Protein AF-A0AAD8N172-F1 (afdb_monomer_lite)

Structure (mmCIF, N/CA/C/O backbone):
data_AF-A0AAD8N172-F1
#
_entry.id   AF-A0AAD8N172-F1
#
loop_
_atom_site.group_PDB
_atom_site.id
_atom_site.type_symbol
_atom_site.label_atom_id
_atom_site.label_alt_id
_atom_site.label_comp_id
_atom_site.label_asym_id
_atom_site.label_entity_id
_atom_site.label_seq_id
_atom_site.pdbx_PDB_ins_code
_atom_site.Cartn_x
_atom_site.Cartn_y
_atom_site.Cartn_z
_atom_site.occupancy
_atom_site.B_iso_or_equiv
_atom_site.auth_seq_id
_atom_site.auth_comp_id
_atom_site.auth_asym_id
_atom_site.auth_atom_id
_atom_site.pdbx_PDB_model_num
ATOM 1 N N . MET A 1 1 ? -64.713 -15.664 -9.170 1.00 41.62 1 MET A N 1
ATOM 2 C CA . MET A 1 1 ? -63.830 -15.700 -10.357 1.00 41.62 1 MET A CA 1
ATOM 3 C C . MET A 1 1 ? -62.942 -14.476 -10.269 1.00 41.62 1 MET A C 1
ATOM 5 O O . MET A 1 1 ? -63.492 -13.396 -10.193 1.00 41.62 1 MET A O 1
ATOM 9 N N . GLY A 1 2 ? -61.626 -14.496 -10.175 1.00 45.22 2 GLY A N 1
ATOM 10 C CA . GLY A 1 2 ? -60.567 -15.497 -10.132 1.00 45.22 2 GLY A CA 1
ATOM 11 C C . GLY A 1 2 ? -59.279 -14.650 -10.030 1.00 45.22 2 GLY A C 1
ATOM 12 O O . GLY A 1 2 ? -59.243 -13.586 -10.646 1.00 45.22 2 GLY A O 1
ATOM 13 N N . PRO A 1 3 ? -58.290 -15.005 -9.196 1.00 61.78 3 PRO A N 1
ATOM 14 C CA . PRO A 1 3 ? -57.155 -14.134 -8.911 1.00 61.78 3 PRO A CA 1
ATOM 15 C C . PRO A 1 3 ? -55.968 -14.432 -9.831 1.00 61.78 3 PRO A C 1
ATOM 17 O O . PRO A 1 3 ? -55.910 -15.519 -10.410 1.00 61.78 3 PRO A O 1
ATOM 20 N N . LYS A 1 4 ? -54.979 -13.528 -9.758 1.00 48.47 4 LYS A N 1
ATOM 21 C CA . LYS A 1 4 ? -53.545 -13.653 -10.092 1.00 48.47 4 LYS A CA 1
ATOM 22 C C . LYS A 1 4 ? -53.161 -12.808 -11.299 1.00 48.47 4 LYS A C 1
ATOM 24 O O . LYS A 1 4 ? -53.626 -13.071 -12.390 1.00 48.47 4 LYS A O 1
ATOM 29 N N . ASP A 1 5 ? -52.291 -11.836 -11.041 1.00 51.88 5 ASP A N 1
ATOM 30 C CA . ASP A 1 5 ? -51.023 -11.700 -11.757 1.00 51.88 5 ASP A CA 1
ATOM 31 C C . ASP A 1 5 ? -50.034 -10.985 -10.828 1.00 51.88 5 ASP A C 1
ATOM 33 O O . ASP A 1 5 ? -49.878 -9.766 -10.808 1.00 51.88 5 ASP A O 1
ATOM 37 N N . LEU A 1 6 ? -49.407 -11.798 -9.972 1.00 49.28 6 LEU A N 1
ATOM 38 C CA . LEU A 1 6 ? -48.130 -11.471 -9.355 1.00 49.28 6 LEU A CA 1
ATOM 39 C C . LEU A 1 6 ? -47.066 -11.606 -10.446 1.00 49.28 6 LEU A C 1
ATOM 41 O O . LEU A 1 6 ? -46.661 -12.721 -10.776 1.00 49.28 6 LEU A O 1
ATOM 45 N N . CYS A 1 7 ? -46.589 -10.486 -10.982 1.00 48.94 7 CYS A N 1
ATOM 46 C CA . CYS A 1 7 ? -45.334 -10.474 -11.724 1.00 48.94 7 CYS A CA 1
ATOM 47 C C . CYS A 1 7 ? -44.185 -10.691 -10.735 1.00 48.94 7 CYS A C 1
ATOM 49 O O . CYS A 1 7 ? -43.711 -9.770 -10.071 1.00 48.94 7 CYS A O 1
ATOM 51 N N . LEU A 1 8 ? -43.795 -11.958 -10.624 1.00 53.16 8 LEU A N 1
ATOM 52 C CA . LEU A 1 8 ? -42.574 -12.414 -9.989 1.00 53.16 8 LEU A CA 1
ATOM 53 C C . LEU A 1 8 ? -41.361 -11.788 -10.685 1.00 53.16 8 LEU A C 1
ATOM 55 O O . LEU A 1 8 ? -41.228 -11.813 -11.909 1.00 53.16 8 LEU A O 1
ATOM 59 N N . MET A 1 9 ? -40.485 -11.242 -9.849 1.00 45.44 9 MET A N 1
ATOM 60 C CA . MET A 1 9 ? -39.095 -10.928 -10.147 1.00 45.44 9 MET A CA 1
ATOM 61 C C . MET A 1 9 ? -38.424 -12.142 -10.796 1.00 45.44 9 MET A C 1
ATOM 63 O O . MET A 1 9 ? -38.331 -13.207 -10.188 1.00 45.44 9 MET A O 1
ATOM 67 N N . ASN A 1 10 ? -37.958 -11.977 -12.031 1.00 49.41 10 ASN A N 1
ATOM 68 C CA . ASN A 1 10 ? -37.050 -12.926 -12.657 1.00 49.41 10 ASN A CA 1
ATOM 69 C C . ASN A 1 10 ? -35.621 -12.554 -12.250 1.00 49.41 10 ASN A C 1
ATOM 71 O O . ASN A 1 10 ? -35.013 -11.658 -12.835 1.00 49.41 10 ASN A O 1
ATOM 75 N N . ASP A 1 11 ? -35.105 -13.250 -11.238 1.00 49.84 11 ASP A N 1
ATOM 76 C CA . ASP A 1 11 ? -33.688 -13.260 -10.878 1.00 49.84 11 ASP A CA 1
ATOM 77 C C . ASP A 1 11 ? -32.864 -13.969 -11.975 1.00 49.84 11 ASP A C 1
ATOM 79 O O . ASP A 1 11 ? -33.139 -15.129 -12.298 1.00 49.8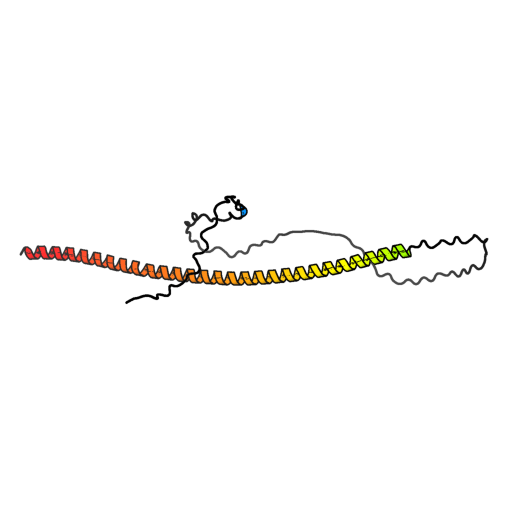4 11 ASP A O 1
ATOM 83 N N . PRO A 1 12 ? -31.807 -13.352 -12.534 1.00 50.12 12 PRO A N 1
ATOM 84 C CA . PRO A 1 12 ? -30.990 -13.952 -13.591 1.00 50.12 12 PRO A CA 1
ATOM 85 C C . PRO A 1 12 ? -29.849 -14.833 -13.042 1.00 50.12 12 PRO A C 1
ATOM 87 O O . PRO A 1 12 ? -28.738 -14.810 -13.568 1.00 50.12 12 PRO A O 1
ATOM 90 N N . LEU A 1 13 ? -30.087 -15.607 -11.976 1.00 45.66 13 LEU A N 1
ATOM 91 C CA . LEU A 1 13 ? -29.036 -16.388 -11.297 1.00 45.66 13 LEU A CA 1
ATOM 92 C C . LEU A 1 13 ? -29.277 -17.907 -11.217 1.00 45.66 13 LEU A C 1
ATOM 94 O O . LEU A 1 13 ? -28.560 -18.593 -10.493 1.00 45.66 13 LEU A O 1
ATOM 98 N N . SER A 1 14 ? -30.214 -18.478 -11.982 1.00 51.06 14 SER A N 1
ATOM 99 C CA . SER A 1 14 ? -30.506 -19.926 -11.923 1.00 51.06 14 SER A CA 1
ATOM 100 C C . SER A 1 14 ? -29.917 -20.784 -13.057 1.00 51.06 14 SER A C 1
ATOM 102 O O . SER A 1 14 ? -30.098 -21.999 -13.048 1.00 51.06 14 SER A O 1
ATOM 104 N N . SER A 1 15 ? -29.155 -20.223 -14.004 1.00 48.53 15 SER A N 1
ATOM 105 C CA . SER A 1 15 ? -28.694 -20.960 -15.198 1.00 48.53 15 SER A CA 1
ATOM 106 C C . SER A 1 15 ? -27.226 -21.417 -15.203 1.00 48.53 15 SER A C 1
ATOM 108 O O . SER A 1 15 ? -26.712 -21.781 -16.258 1.00 48.53 15 SER A O 1
ATOM 110 N N . ILE A 1 16 ? -26.526 -21.460 -14.062 1.00 46.88 16 ILE A N 1
ATOM 111 C CA . ILE A 1 16 ? -25.143 -21.991 -13.999 1.00 46.88 16 ILE A CA 1
ATOM 112 C C . ILE A 1 16 ? -25.034 -23.108 -12.956 1.00 46.88 16 ILE A C 1
ATOM 114 O O . ILE A 1 16 ? -24.169 -23.090 -12.086 1.00 46.88 16 ILE A O 1
ATOM 118 N N . LEU A 1 17 ? -25.924 -24.102 -13.012 1.00 49.88 17 LEU A N 1
ATOM 119 C CA . LEU A 1 17 ? -25.780 -25.274 -12.146 1.00 49.88 17 LEU A CA 1
ATOM 120 C C . LEU A 1 17 ? -26.200 -26.601 -12.779 1.00 49.88 17 LEU A C 1
ATOM 122 O O . LEU A 1 17 ? -26.738 -27.467 -12.107 1.00 49.88 17 LEU A O 1
ATOM 126 N N . THR A 1 18 ? -25.876 -26.816 -14.053 1.00 52.53 18 THR A N 1
ATOM 127 C CA . THR A 1 18 ? -25.847 -28.169 -14.631 1.00 52.53 18 THR A CA 1
ATOM 128 C C . THR A 1 18 ? -24.785 -28.245 -15.720 1.00 52.53 18 THR A C 1
ATOM 130 O O . THR A 1 18 ? -25.049 -27.903 -16.869 1.00 52.53 18 THR A O 1
ATOM 133 N N . GLY A 1 19 ? -23.572 -28.694 -15.380 1.00 49.03 19 GLY A N 1
ATOM 134 C CA . GLY A 1 19 ? -22.594 -28.990 -16.429 1.00 49.03 19 GLY A CA 1
ATOM 135 C C . GLY A 1 19 ? -21.127 -29.089 -16.040 1.00 49.03 19 GLY A C 1
ATOM 136 O O . GLY A 1 19 ? -20.312 -28.551 -16.767 1.00 49.03 19 GLY A O 1
ATOM 137 N N . PHE A 1 20 ? -20.751 -29.790 -14.966 1.00 42.88 20 PHE A N 1
ATOM 138 C CA . PHE A 1 20 ? -19.361 -30.261 -14.824 1.00 42.88 20 PHE A CA 1
ATOM 139 C C . PHE A 1 20 ? -19.310 -31.655 -14.199 1.00 42.88 20 PHE A C 1
ATOM 141 O O . PHE A 1 20 ? -18.883 -31.865 -13.065 1.00 42.88 20 PHE A O 1
ATOM 148 N N . LYS A 1 21 ? -19.749 -32.644 -14.982 1.00 49.84 21 LYS A N 1
ATOM 149 C CA . LYS A 1 21 ? -19.452 -34.053 -14.733 1.00 49.84 21 LYS A CA 1
ATOM 150 C C . LYS A 1 21 ? -18.181 -34.410 -15.503 1.00 49.84 21 LYS A C 1
ATOM 152 O O . LYS A 1 21 ? -18.220 -34.597 -16.710 1.00 49.84 21 LYS A O 1
ATOM 157 N N . GLY A 1 22 ? -17.072 -34.518 -14.771 1.00 56.44 22 GLY A N 1
ATOM 158 C CA . GLY A 1 22 ? -15.856 -35.197 -15.223 1.00 56.44 22 GLY A CA 1
ATOM 159 C C . GLY A 1 22 ? -14.732 -34.280 -15.698 1.00 56.44 22 GLY A C 1
ATOM 160 O O . GLY A 1 22 ? -14.753 -33.825 -16.827 1.00 56.44 22 GLY A O 1
ATOM 161 N N . MET A 1 23 ? -13.737 -34.062 -14.828 1.00 47.56 23 MET A N 1
ATOM 162 C CA . MET A 1 23 ? -12.287 -34.044 -15.105 1.00 47.56 23 MET A CA 1
ATOM 163 C C . MET A 1 23 ? -11.565 -33.614 -13.814 1.00 47.56 23 MET A C 1
ATOM 165 O O . MET A 1 23 ? -11.147 -32.469 -13.658 1.00 47.56 23 MET A O 1
ATOM 169 N N . ARG A 1 24 ? -11.409 -34.536 -12.854 1.00 57.41 24 ARG A N 1
ATOM 170 C CA . ARG A 1 24 ? -10.476 -34.338 -11.734 1.00 57.41 24 ARG A CA 1
ATOM 171 C C . ARG A 1 24 ? -9.048 -34.543 -12.246 1.00 57.41 24 ARG A C 1
ATOM 173 O O . ARG A 1 24 ? -8.484 -35.620 -12.117 1.00 57.41 24 ARG A O 1
ATOM 180 N N . LYS A 1 25 ? -8.481 -33.507 -12.867 1.00 62.72 25 LYS A N 1
ATOM 181 C CA . LYS A 1 25 ? -7.029 -33.301 -12.890 1.00 62.72 25 LYS A CA 1
ATOM 182 C C . LYS A 1 25 ? -6.723 -32.326 -11.766 1.00 62.72 25 LYS A C 1
ATOM 184 O O . LYS A 1 25 ? -7.039 -31.143 -11.872 1.00 62.72 25 LYS A O 1
ATOM 189 N N . GLU A 1 26 ? -6.157 -32.843 -10.684 1.00 58.81 26 GLU A N 1
ATOM 190 C CA . GLU A 1 26 ? -5.582 -32.043 -9.608 1.00 58.81 26 GLU A CA 1
ATOM 19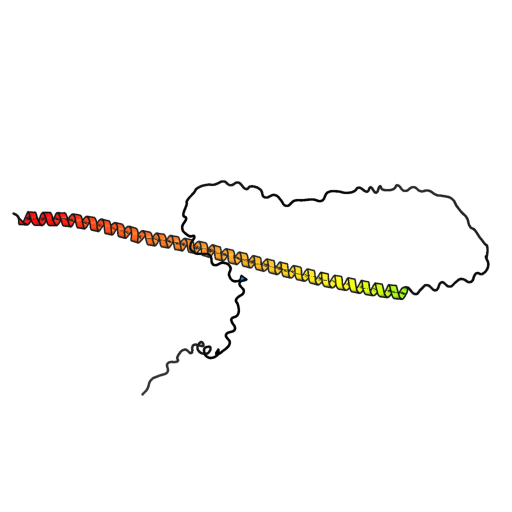1 C C . GLU A 1 26 ? -4.537 -31.100 -10.210 1.00 58.81 26 GLU A C 1
ATOM 193 O O . GLU A 1 26 ? -3.421 -31.492 -10.559 1.00 58.81 26 GLU A O 1
ATOM 198 N N . LYS A 1 27 ? -4.920 -29.837 -10.395 1.00 70.75 27 LYS A N 1
ATOM 199 C CA . LYS A 1 27 ? -3.973 -28.774 -10.707 1.00 70.75 27 LYS A CA 1
ATOM 200 C C . LYS A 1 27 ? -3.169 -28.554 -9.435 1.00 70.75 27 LYS A C 1
ATOM 202 O O . LYS A 1 27 ? -3.667 -27.957 -8.484 1.00 70.75 27 LYS A O 1
ATOM 207 N N . LYS A 1 28 ? -1.946 -29.087 -9.409 1.00 72.88 28 LYS A N 1
ATOM 208 C CA . LYS A 1 28 ? -0.965 -28.809 -8.359 1.00 72.88 28 LYS A CA 1
ATOM 209 C C . LYS A 1 28 ? -0.795 -27.294 -8.277 1.00 72.88 28 LYS A C 1
ATOM 211 O O . LYS A 1 28 ? -0.251 -26.681 -9.193 1.00 72.88 28 LYS A O 1
ATOM 216 N N . ILE A 1 29 ? -1.318 -26.699 -7.210 1.00 71.19 29 ILE A N 1
ATOM 217 C CA . ILE A 1 29 ? -1.094 -25.291 -6.900 1.00 71.19 29 ILE A CA 1
ATOM 218 C C . ILE A 1 29 ? 0.420 -25.140 -6.692 1.00 71.19 29 ILE A C 1
ATOM 220 O O . ILE A 1 29 ? 0.996 -25.907 -5.914 1.00 71.19 29 ILE A O 1
ATOM 224 N N . PRO A 1 30 ? 1.094 -24.215 -7.395 1.00 68.12 30 PRO A N 1
ATOM 225 C CA . PRO A 1 30 ? 2.514 -23.990 -7.197 1.00 68.12 30 PRO A CA 1
ATOM 226 C C . PRO A 1 30 ? 2.802 -23.631 -5.735 1.00 68.12 30 PRO A C 1
ATOM 228 O O . PRO A 1 30 ? 2.230 -22.686 -5.194 1.00 68.12 30 PRO A O 1
ATOM 231 N N . LEU A 1 31 ? 3.715 -24.374 -5.104 1.00 65.56 31 LEU A N 1
ATOM 232 C CA . LEU A 1 31 ? 4.117 -24.200 -3.701 1.00 65.56 31 LEU A CA 1
ATOM 233 C C . LEU A 1 31 ? 4.618 -22.783 -3.363 1.00 65.56 31 LEU A C 1
ATOM 235 O O . LEU A 1 31 ? 4.606 -22.408 -2.195 1.00 65.56 31 LEU A O 1
ATOM 239 N N . TRP A 1 32 ? 4.993 -21.971 -4.358 1.00 74.19 32 TRP A N 1
ATOM 240 C CA . TRP A 1 32 ? 5.393 -20.577 -4.144 1.00 74.19 32 TRP A CA 1
ATOM 241 C C . TRP A 1 32 ? 4.234 -19.654 -3.724 1.00 74.19 32 TRP A C 1
ATOM 243 O O . TRP A 1 32 ? 4.491 -18.593 -3.169 1.00 74.19 32 TRP A O 1
ATOM 253 N N . LEU A 1 33 ? 2.970 -20.064 -3.906 1.00 61.34 33 LEU A N 1
ATOM 254 C CA . LEU A 1 33 ? 1.800 -19.341 -3.380 1.00 61.34 33 LEU A CA 1
ATOM 255 C C . LEU A 1 33 ? 1.546 -19.600 -1.882 1.00 61.34 33 LEU A C 1
ATOM 257 O O . LEU A 1 33 ? 0.614 -19.038 -1.314 1.00 61.34 33 LEU A O 1
ATOM 261 N N . ARG A 1 34 ? 2.348 -20.447 -1.220 1.00 53.34 34 ARG A N 1
ATOM 262 C CA . ARG A 1 34 ? 2.142 -20.870 0.176 1.00 53.34 34 ARG A CA 1
ATOM 263 C C . ARG A 1 34 ? 3.017 -20.101 1.182 1.00 53.34 34 ARG A C 1
ATOM 265 O O . ARG A 1 34 ? 3.558 -20.687 2.113 1.00 53.34 34 ARG A O 1
ATOM 272 N N . SER A 1 35 ? 3.146 -18.792 0.987 1.00 54.47 35 SER A N 1
ATOM 273 C CA . SER A 1 35 ? 3.839 -17.831 1.863 1.00 54.47 35 SER A CA 1
ATOM 274 C C . SER A 1 35 ? 2.885 -16.639 2.047 1.00 54.47 35 SER A C 1
ATOM 276 O O . SER A 1 35 ? 2.439 -16.077 1.056 1.00 54.47 35 SER A O 1
ATOM 278 N N . ASN A 1 36 ? 2.403 -16.225 3.220 1.00 61.47 36 ASN A N 1
ATOM 279 C CA . ASN A 1 36 ? 2.715 -16.523 4.612 1.00 61.47 36 ASN A CA 1
ATOM 280 C C . ASN A 1 36 ? 1.386 -16.697 5.364 1.00 61.47 36 ASN A C 1
ATOM 282 O O . ASN A 1 36 ? 0.605 -15.749 5.456 1.00 61.47 36 ASN A O 1
ATOM 286 N N . VAL A 1 37 ? 1.124 -17.881 5.918 1.00 53.00 37 VAL A N 1
ATOM 287 C CA . VAL A 1 37 ? 0.158 -17.996 7.015 1.00 53.00 37 VAL A CA 1
ATOM 288 C C . VAL A 1 37 ? 0.944 -17.623 8.260 1.00 53.00 37 VAL A C 1
ATOM 290 O O . VAL A 1 37 ? 1.798 -18.377 8.709 1.00 53.00 37 VAL A O 1
ATOM 293 N N . VAL A 1 38 ? 0.741 -16.395 8.726 1.00 59.97 38 VAL A N 1
ATOM 294 C CA . VAL A 1 38 ? 1.234 -15.947 10.026 1.00 59.97 38 VAL A CA 1
ATOM 295 C C . VAL A 1 38 ? 0.496 -16.764 11.081 1.00 59.97 38 VAL A C 1
ATOM 297 O O . VAL A 1 38 ? -0.733 -16.709 11.146 1.00 59.97 38 VAL A O 1
ATOM 300 N N . ASP A 1 39 ? 1.237 -17.540 11.869 1.00 53.56 39 ASP A N 1
ATOM 301 C CA . ASP A 1 39 ? 0.691 -18.277 13.003 1.00 53.56 39 ASP A CA 1
ATOM 302 C C . ASP A 1 39 ? 0.068 -17.294 14.015 1.00 53.56 39 ASP A C 1
ATOM 304 O O . ASP A 1 39 ? 0.750 -16.378 14.482 1.00 53.56 39 ASP A O 1
ATOM 308 N N . PRO A 1 40 ? -1.208 -17.461 14.409 1.00 55.94 40 PRO A N 1
ATOM 309 C CA . PRO A 1 40 ? -1.861 -16.597 15.395 1.00 55.94 40 PRO A CA 1
ATOM 310 C C . PRO A 1 40 ? -1.416 -16.853 16.850 1.00 55.94 40 PRO A C 1
ATOM 312 O O . PRO A 1 40 ? -2.017 -16.311 17.771 1.00 55.94 40 PRO A O 1
ATOM 315 N N . ALA A 1 41 ? -0.368 -17.649 17.083 1.00 52.06 41 ALA A N 1
ATOM 316 C CA . ALA A 1 41 ? 0.057 -18.079 18.419 1.00 52.06 41 ALA A CA 1
ATOM 317 C C . ALA A 1 41 ? 1.110 -17.174 19.098 1.00 52.06 41 ALA A C 1
ATOM 319 O O . ALA A 1 41 ? 1.622 -17.533 20.153 1.00 52.06 41 ALA A O 1
ATOM 320 N N . LEU A 1 42 ? 1.439 -16.006 18.533 1.00 52.19 42 LEU A N 1
ATOM 321 C CA . LEU A 1 42 ? 2.413 -15.070 19.119 1.00 52.19 42 LEU A CA 1
ATOM 322 C C . LEU A 1 42 ? 1.796 -13.693 19.414 1.00 52.19 42 LEU A C 1
ATOM 324 O O . LEU A 1 42 ? 2.336 -12.656 19.036 1.00 52.19 42 LEU A O 1
ATOM 328 N N . MET A 1 43 ? 0.631 -13.679 20.057 1.00 56.69 43 MET A N 1
ATOM 329 C CA . MET A 1 43 ? -0.013 -12.460 20.559 1.00 56.69 43 MET A CA 1
ATOM 330 C C . MET A 1 43 ? -0.255 -12.567 22.062 1.00 56.69 43 MET A C 1
ATOM 332 O O . MET A 1 43 ? -1.359 -12.326 22.513 1.00 56.69 43 MET A O 1
ATOM 336 N N . ASP A 1 44 ? 0.780 -12.919 22.826 1.00 48.78 44 ASP A N 1
ATOM 337 C CA . ASP A 1 44 ? 0.803 -12.744 24.281 1.00 48.78 44 ASP A CA 1
ATOM 338 C C . ASP A 1 44 ? 2.237 -12.451 24.741 1.00 48.78 44 ASP A C 1
ATOM 340 O O . ASP A 1 44 ? 2.969 -13.321 25.201 1.00 48.78 44 ASP A O 1
ATOM 344 N N . ALA A 1 45 ? 2.662 -11.198 24.574 1.00 52.44 45 ALA A N 1
ATOM 345 C CA . ALA A 1 45 ? 3.761 -10.615 25.341 1.00 52.44 45 ALA A CA 1
ATOM 346 C C . ALA A 1 45 ? 3.632 -9.088 25.320 1.00 52.44 45 ALA A C 1
ATOM 348 O O . ALA A 1 45 ? 4.199 -8.378 24.492 1.00 52.44 45 ALA A O 1
ATOM 349 N N . ASN A 1 46 ? 2.821 -8.603 26.253 1.00 56.38 46 ASN A N 1
ATOM 350 C CA . ASN A 1 46 ? 2.820 -7.230 26.718 1.00 56.38 46 ASN A CA 1
ATOM 351 C C . ASN A 1 46 ? 4.089 -6.999 27.560 1.00 56.38 46 ASN A C 1
ATOM 353 O O . ASN A 1 46 ? 4.259 -7.646 28.591 1.00 56.38 46 ASN A O 1
ATOM 357 N N . SER A 1 47 ? 4.955 -6.067 27.163 1.00 49.16 47 SER A N 1
ATOM 358 C CA . SER A 1 47 ? 5.864 -5.405 28.101 1.00 49.16 47 SER A CA 1
ATOM 359 C C . SER A 1 47 ? 6.078 -3.958 27.677 1.00 49.16 47 SER A C 1
ATOM 361 O O . SER A 1 47 ? 6.744 -3.668 26.681 1.00 49.16 47 SER A O 1
ATOM 363 N N . ASN A 1 48 ? 5.507 -3.058 28.471 1.00 51.72 48 ASN A N 1
ATOM 364 C CA . ASN A 1 48 ? 5.971 -1.688 28.616 1.00 51.72 48 ASN A CA 1
ATOM 365 C C . ASN A 1 48 ? 7.499 -1.673 28.753 1.00 51.72 48 ASN A C 1
ATOM 367 O O . ASN A 1 48 ? 8.022 -2.483 29.513 1.00 51.72 48 ASN A O 1
ATOM 371 N N . ASN A 1 49 ? 8.179 -0.756 28.063 1.00 45.78 49 ASN A N 1
ATOM 372 C CA . ASN A 1 49 ? 9.347 -0.063 28.600 1.00 45.78 49 ASN A CA 1
ATOM 373 C C . ASN A 1 49 ? 9.654 1.211 27.807 1.00 45.78 49 ASN A C 1
ATOM 375 O O . ASN A 1 49 ? 9.489 1.296 26.590 1.00 45.78 49 ASN A O 1
ATOM 379 N N . GLU A 1 50 ? 10.056 2.197 28.593 1.00 46.16 50 GLU A N 1
ATOM 380 C CA . GLU A 1 50 ? 10.434 3.560 28.275 1.00 46.16 50 GLU A CA 1
ATOM 381 C C . GLU A 1 50 ? 11.612 3.683 27.299 1.00 46.16 50 GLU A C 1
ATOM 383 O O . GLU A 1 50 ? 12.449 2.796 27.159 1.00 46.16 50 GLU A O 1
ATOM 388 N N . ALA A 1 51 ? 11.662 4.866 26.681 1.00 50.88 51 ALA A N 1
ATOM 389 C CA . ALA A 1 51 ? 12.858 5.639 26.360 1.00 50.88 51 ALA A CA 1
ATOM 390 C C . ALA A 1 51 ? 14.145 4.858 26.030 1.00 50.88 51 ALA A C 1
ATOM 392 O O . ALA A 1 51 ? 14.945 4.539 26.907 1.00 50.88 51 ALA A O 1
ATOM 393 N N . LEU A 1 52 ? 14.439 4.722 24.733 1.00 44.41 52 LEU A N 1
ATOM 394 C CA . LEU A 1 52 ? 15.810 4.490 24.288 1.00 44.41 52 LEU A CA 1
ATOM 395 C C . LEU A 1 52 ? 16.142 5.326 23.047 1.00 44.41 52 LEU A C 1
ATOM 397 O O . LEU A 1 52 ? 15.638 5.115 21.949 1.00 44.41 52 LEU A O 1
ATOM 401 N N . GLU A 1 53 ? 16.964 6.335 23.318 1.00 40.94 53 GLU A N 1
ATOM 402 C CA . GLU A 1 53 ? 17.961 6.991 22.478 1.00 40.94 53 GLU A CA 1
ATOM 403 C C . GLU A 1 53 ? 17.778 7.044 20.950 1.00 40.94 53 GLU A C 1
ATOM 405 O O . GLU A 1 53 ? 17.990 6.093 20.199 1.00 40.94 53 GLU A O 1
ATOM 410 N N . LYS A 1 54 ? 17.622 8.283 20.471 1.00 53.97 54 LYS A N 1
ATOM 411 C CA . LYS A 1 54 ? 18.073 8.701 19.144 1.00 53.97 54 LYS A CA 1
ATOM 412 C C . LYS A 1 54 ? 19.603 8.577 19.056 1.00 53.97 54 LYS A C 1
ATOM 414 O O . LYS A 1 54 ? 20.316 9.516 19.398 1.00 53.97 54 LYS A O 1
ATOM 419 N N . LYS A 1 55 ? 20.113 7.459 18.538 1.00 46.06 55 LYS A N 1
ATOM 420 C CA . LYS A 1 55 ? 21.474 7.358 17.981 1.00 46.06 55 LYS A CA 1
ATOM 421 C C . LYS A 1 55 ? 21.393 6.794 16.567 1.00 46.06 55 LYS A C 1
ATOM 423 O O . LYS A 1 55 ? 21.380 5.588 16.351 1.00 46.06 55 LYS A O 1
ATOM 428 N N . GLY A 1 56 ? 21.312 7.701 15.594 1.00 43.06 56 GLY A N 1
ATOM 429 C CA . GLY A 1 56 ? 21.502 7.387 14.181 1.00 43.06 56 GLY A CA 1
ATOM 430 C C . GLY A 1 56 ? 22.966 7.039 13.933 1.00 43.06 56 GLY A C 1
ATOM 431 O O . GLY A 1 56 ? 23.777 7.920 13.661 1.00 43.06 56 GLY A O 1
ATOM 432 N N . LEU A 1 57 ? 23.301 5.758 14.080 1.00 44.47 57 LEU A N 1
ATOM 433 C CA . LEU A 1 57 ? 24.616 5.211 13.781 1.00 44.47 57 LEU A CA 1
ATOM 434 C C . LEU A 1 57 ? 24.641 4.728 12.322 1.00 44.47 57 LEU A C 1
ATOM 436 O O . LEU A 1 57 ? 24.012 3.739 11.958 1.00 44.47 57 LEU A O 1
ATOM 440 N N . THR A 1 58 ? 25.349 5.505 11.506 1.00 51.59 58 THR A N 1
ATOM 441 C CA . THR A 1 58 ? 26.164 5.123 10.343 1.00 51.59 58 THR A CA 1
ATOM 442 C C . THR A 1 58 ? 25.950 3.732 9.731 1.00 51.59 58 THR A C 1
ATOM 444 O O . THR A 1 58 ? 26.331 2.715 10.311 1.00 51.59 58 THR A O 1
ATOM 447 N N . ARG A 1 59 ? 25.549 3.712 8.454 1.00 52.38 59 ARG A N 1
ATOM 448 C CA . ARG A 1 59 ? 25.934 2.644 7.523 1.00 52.38 59 ARG A CA 1
ATOM 449 C C . ARG A 1 59 ? 26.527 3.240 6.250 1.00 52.38 59 ARG A C 1
ATOM 451 O O . ARG A 1 59 ? 25.911 3.286 5.194 1.00 52.38 59 ARG A O 1
ATOM 458 N N . GLU A 1 60 ? 27.750 3.722 6.430 1.00 52.25 60 GLU A N 1
ATOM 459 C CA . GLU A 1 60 ? 28.809 3.659 5.426 1.00 52.25 60 GLU A CA 1
ATOM 460 C C . GLU A 1 60 ? 29.054 2.196 5.004 1.00 52.25 60 GLU A C 1
ATOM 462 O O . GLU A 1 60 ? 28.719 1.272 5.748 1.00 52.25 60 GLU A O 1
ATOM 467 N N . MET A 1 61 ? 29.715 2.014 3.855 1.00 46.50 61 MET A N 1
ATOM 468 C CA . MET A 1 61 ? 30.201 0.755 3.254 1.00 46.50 61 MET A CA 1
ATOM 469 C C . MET A 1 61 ? 29.390 0.109 2.114 1.00 46.50 61 MET A C 1
ATOM 471 O O . MET A 1 61 ? 28.832 -0.975 2.259 1.00 46.50 61 MET A O 1
ATOM 475 N N . TYR A 1 62 ? 29.572 0.664 0.915 1.00 54.22 62 TYR A N 1
ATOM 476 C CA . TYR A 1 62 ? 30.195 -0.062 -0.209 1.00 54.22 62 TYR A CA 1
ATOM 477 C C . TYR A 1 62 ? 31.266 0.887 -0.799 1.00 54.22 62 TYR A C 1
ATOM 479 O O . TYR A 1 62 ? 30.931 1.850 -1.475 1.00 54.22 62 TYR A O 1
ATOM 487 N N . LYS A 1 63 ? 32.530 0.865 -0.334 1.00 53.38 63 LYS A N 1
ATOM 488 C CA . LYS A 1 63 ? 33.687 0.114 -0.899 1.00 53.38 63 LYS A CA 1
ATOM 489 C C . LYS A 1 63 ? 33.601 -0.109 -2.423 1.00 53.38 63 LYS A C 1
ATOM 491 O O . LYS A 1 63 ? 32.592 -0.603 -2.894 1.00 53.38 63 LYS A O 1
ATOM 496 N N . ALA A 1 64 ? 34.639 0.021 -3.249 1.00 46.94 64 ALA A N 1
ATOM 497 C CA . ALA A 1 64 ? 36.004 0.541 -3.165 1.00 46.94 64 ALA A CA 1
ATOM 498 C C . ALA A 1 64 ? 36.649 0.348 -4.563 1.00 46.94 64 ALA A C 1
ATOM 500 O O . ALA A 1 64 ? 36.308 -0.600 -5.265 1.00 46.94 64 ALA A O 1
ATOM 501 N N . ARG A 1 65 ? 37.693 1.143 -4.846 1.00 44.59 65 ARG A N 1
ATOM 502 C CA . ARG A 1 65 ? 38.833 0.876 -5.756 1.00 44.59 65 ARG A CA 1
ATOM 503 C C . ARG A 1 65 ? 38.601 0.875 -7.275 1.00 44.59 65 ARG A C 1
ATOM 505 O O . ARG A 1 65 ? 38.048 -0.062 -7.834 1.00 44.59 65 ARG A O 1
ATOM 512 N N . LYS A 1 66 ? 39.335 1.773 -7.945 1.00 52.84 66 LYS A N 1
ATOM 513 C CA . LYS A 1 66 ? 40.602 1.423 -8.622 1.00 52.84 66 LYS A CA 1
ATOM 514 C C . LYS A 1 66 ? 41.539 2.641 -8.680 1.00 52.84 66 LYS A C 1
ATOM 516 O O . LYS A 1 66 ? 41.136 3.732 -9.062 1.00 52.84 66 LYS A O 1
ATOM 521 N N . HIS A 1 67 ? 42.774 2.425 -8.226 1.00 44.06 67 HIS A N 1
ATOM 522 C CA . HIS A 1 67 ? 43.909 3.346 -8.308 1.00 44.06 67 HIS A CA 1
ATOM 523 C C . HIS A 1 67 ? 44.580 3.267 -9.682 1.00 44.06 67 HIS A C 1
ATOM 525 O O . HIS A 1 67 ? 44.605 2.181 -10.250 1.00 44.06 67 HIS A O 1
ATOM 531 N N . GLN A 1 68 ? 45.216 4.389 -10.060 1.00 50.50 68 GLN A N 1
ATOM 532 C CA . GLN A 1 68 ? 46.412 4.542 -10.912 1.00 50.50 68 GLN A CA 1
ATOM 533 C C . GLN A 1 68 ? 46.287 3.980 -12.343 1.00 50.50 68 GLN A C 1
ATOM 535 O O . GLN A 1 68 ? 45.859 2.866 -12.592 1.00 50.50 68 GLN A O 1
ATOM 540 N N . THR A 1 69 ? 46.671 4.706 -13.385 1.00 37.16 69 THR A N 1
ATOM 541 C CA . THR A 1 69 ? 48.068 4.988 -13.736 1.00 37.16 69 THR A CA 1
ATOM 542 C C . THR A 1 69 ? 48.018 5.993 -14.890 1.00 37.16 69 THR A C 1
ATOM 544 O O . THR A 1 69 ? 47.194 5.857 -15.785 1.00 37.16 69 THR A O 1
ATOM 547 N N . GLY A 1 70 ? 48.845 7.029 -14.893 1.00 39.34 70 GLY A N 1
ATOM 548 C CA . GLY A 1 70 ? 49.862 7.055 -15.940 1.00 39.34 70 GLY A CA 1
ATOM 549 C C . GLY A 1 70 ? 49.843 8.375 -16.699 1.00 39.34 70 GLY A C 1
ATOM 550 O O . GLY A 1 70 ? 48.973 8.643 -17.515 1.00 39.34 70 GLY A O 1
ATOM 551 N N . LYS A 1 71 ? 50.832 9.200 -16.365 1.00 50.09 71 LYS A N 1
ATOM 552 C CA . LYS A 1 71 ? 51.290 10.388 -17.084 1.00 50.09 71 LYS A CA 1
ATOM 553 C C . LYS A 1 71 ? 51.364 10.120 -18.588 1.00 50.09 71 LYS A C 1
ATOM 555 O O . LYS A 1 71 ? 51.960 9.116 -18.933 1.00 50.09 71 LYS A O 1
ATOM 560 N N . HIS A 1 72 ? 50.964 11.070 -19.432 1.00 44.06 72 HIS A N 1
ATOM 561 C CA . HIS A 1 72 ? 51.776 11.465 -20.587 1.00 44.06 72 HIS A CA 1
ATOM 562 C C . HIS A 1 72 ? 51.557 12.950 -20.897 1.00 44.06 72 HIS A C 1
ATOM 564 O O . HIS A 1 72 ? 50.483 13.406 -21.267 1.00 44.06 72 HIS A O 1
ATOM 570 N N . THR A 1 73 ? 52.636 13.690 -20.684 1.00 51.22 73 THR A N 1
ATOM 571 C CA . THR A 1 73 ? 52.939 15.024 -21.189 1.00 51.22 73 THR A CA 1
ATOM 572 C C . THR A 1 73 ? 52.781 15.092 -22.709 1.00 51.22 73 THR A C 1
ATOM 574 O O . THR A 1 73 ? 53.404 14.293 -23.408 1.00 51.22 73 THR A O 1
ATOM 577 N N . LEU A 1 74 ? 52.076 16.095 -23.231 1.00 45.38 74 LEU A N 1
ATOM 578 C CA . LEU A 1 74 ? 52.269 16.540 -24.610 1.00 45.38 74 LEU A CA 1
ATOM 579 C C . LEU A 1 74 ? 52.437 18.057 -24.604 1.00 45.38 74 LEU A C 1
ATOM 581 O O . LEU A 1 74 ? 51.476 18.816 -24.641 1.00 45.38 74 LEU A O 1
ATOM 585 N N . GLY A 1 75 ? 53.698 18.465 -24.462 1.00 46.22 75 GLY A N 1
ATOM 586 C CA . GLY A 1 75 ? 54.108 19.853 -24.571 1.00 46.22 75 GLY A CA 1
ATOM 587 C C . GLY A 1 75 ? 53.826 20.393 -25.967 1.00 46.22 75 GLY A C 1
ATOM 588 O O . GLY A 1 75 ? 54.150 19.757 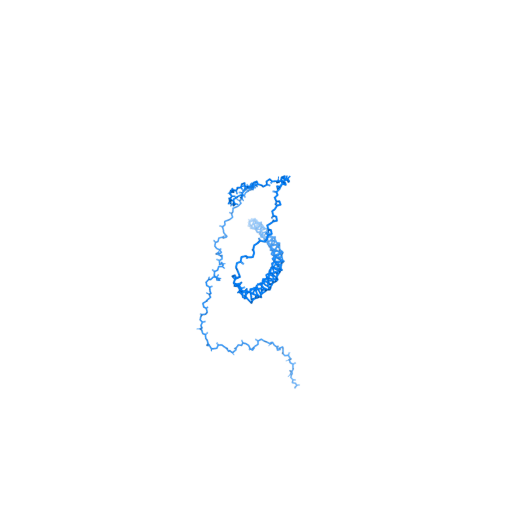-26.975 1.00 46.22 75 GLY A O 1
ATOM 589 N N . GLU A 1 76 ? 53.251 21.588 -25.997 1.00 42.75 76 GLU A N 1
ATOM 590 C CA . GLU A 1 76 ? 53.166 22.444 -27.169 1.00 42.75 76 GLU A CA 1
ATOM 591 C C . GLU A 1 76 ? 54.571 22.639 -27.753 1.00 42.75 76 GLU A C 1
ATOM 593 O O . GLU A 1 76 ? 55.462 23.257 -27.159 1.00 42.75 76 GLU A O 1
ATOM 598 N N . ARG A 1 77 ? 54.799 22.048 -28.930 1.00 43.56 77 ARG A N 1
ATOM 599 C CA . ARG A 1 77 ? 56.019 22.266 -29.700 1.00 43.56 77 ARG A CA 1
ATOM 600 C C . ARG A 1 77 ? 55.957 23.639 -30.346 1.00 43.56 77 ARG A C 1
ATOM 602 O O . ARG A 1 77 ? 55.148 23.897 -31.230 1.00 43.56 77 ARG A O 1
ATOM 609 N N . LYS A 1 78 ? 56.910 24.467 -29.936 1.00 49.25 78 LYS A N 1
ATOM 610 C CA . LYS A 1 78 ? 57.369 25.665 -30.634 1.00 49.25 78 LYS A CA 1
ATOM 611 C C . LYS A 1 78 ? 57.647 25.341 -32.108 1.00 49.25 78 LYS A C 1
ATOM 613 O O . LYS A 1 78 ? 58.391 24.407 -32.412 1.00 49.25 78 LYS A O 1
ATOM 618 N N . HIS A 1 79 ? 57.071 26.142 -33.001 1.00 47.41 79 HIS A N 1
ATOM 619 C CA . HIS A 1 79 ? 57.422 26.205 -34.417 1.00 47.41 79 HIS A CA 1
ATOM 620 C C . HIS A 1 79 ? 58.919 26.521 -34.568 1.00 47.41 79 HIS A C 1
ATOM 622 O O . HIS A 1 79 ? 59.363 27.630 -34.284 1.00 47.41 79 HIS A O 1
ATOM 628 N N . LEU A 1 80 ? 59.696 25.538 -35.023 1.00 48.47 80 LEU A N 1
ATOM 629 C CA . LEU A 1 80 ? 61.059 25.719 -35.516 1.00 48.47 80 LEU A CA 1
ATOM 630 C C . LEU A 1 80 ? 61.005 25.694 -37.042 1.00 48.47 80 LEU A C 1
ATOM 632 O O . LEU A 1 80 ? 60.916 24.635 -37.661 1.00 48.47 80 LEU A O 1
ATOM 636 N N . SER A 1 81 ? 61.057 26.878 -37.643 1.00 59.78 81 SER A N 1
ATOM 637 C CA . SER A 1 81 ? 61.385 27.057 -39.050 1.00 59.78 81 SER A CA 1
ATOM 638 C C . SER A 1 81 ? 62.834 26.617 -39.274 1.00 59.78 81 SER A C 1
ATOM 640 O O . SER A 1 81 ? 63.785 27.252 -38.824 1.00 59.78 81 SER A O 1
ATOM 642 N N . LYS A 1 82 ? 63.018 25.498 -39.976 1.00 63.19 82 LYS A N 1
ATOM 643 C CA . LYS A 1 82 ? 64.303 25.135 -40.577 1.00 63.19 82 LYS A CA 1
ATOM 644 C C . LYS A 1 82 ? 64.118 25.007 -42.076 1.00 63.19 82 LYS A C 1
ATOM 646 O O . LYS A 1 82 ? 63.595 24.025 -42.586 1.00 63.19 82 LYS A O 1
ATOM 651 N N . ILE A 1 83 ? 64.565 26.054 -42.754 1.00 54.25 83 ILE A N 1
ATOM 652 C CA . ILE A 1 83 ? 64.848 26.072 -44.180 1.00 54.25 83 ILE A CA 1
ATOM 653 C C . ILE A 1 83 ? 66.092 25.201 -44.383 1.00 54.25 83 ILE A C 1
ATOM 655 O O . ILE A 1 83 ? 67.152 25.511 -43.837 1.00 54.25 83 ILE A O 1
ATOM 659 N N . SER A 1 84 ? 65.990 24.137 -45.180 1.00 53.44 84 SER A N 1
ATOM 660 C CA . SER A 1 84 ? 67.163 23.461 -45.736 1.00 53.44 84 SER A CA 1
ATOM 661 C C . SER A 1 84 ? 67.051 23.363 -47.253 1.00 53.44 84 SER A C 1
ATOM 663 O O . SER A 1 84 ? 66.299 22.565 -47.803 1.00 53.44 84 SER A O 1
ATOM 665 N N . LYS A 1 85 ? 67.824 24.252 -47.876 1.00 57.25 85 LYS A N 1
ATOM 666 C CA . LYS A 1 85 ? 68.501 24.192 -49.175 1.00 57.25 85 LYS A CA 1
ATOM 667 C C . LYS A 1 85 ? 68.449 22.829 -49.878 1.00 57.25 85 LYS A C 1
ATOM 669 O O . LYS A 1 85 ? 68.856 21.824 -49.302 1.00 57.25 85 LYS A O 1
ATOM 674 N N . GLY A 1 86 ? 68.103 22.839 -51.164 1.00 49.28 86 GLY A N 1
ATOM 675 C CA . GLY A 1 86 ? 68.345 21.684 -52.025 1.00 49.28 86 GLY A CA 1
ATOM 676 C C . GLY A 1 86 ? 67.605 21.716 -53.352 1.00 49.28 86 GLY A C 1
ATOM 677 O O . GLY A 1 86 ? 66.812 20.826 -53.629 1.00 49.28 86 GLY A O 1
ATOM 678 N N . SER A 1 87 ? 67.867 22.720 -54.185 1.00 54.91 87 SER A N 1
ATOM 679 C CA . SER A 1 87 ? 67.558 22.670 -55.612 1.00 54.91 87 SER A CA 1
ATOM 680 C C . SER A 1 87 ? 68.369 21.552 -56.277 1.00 54.91 87 SER A C 1
ATOM 682 O O . SER A 1 87 ? 69.577 21.674 -56.469 1.00 54.91 87 SER A O 1
ATOM 684 N N . LYS A 1 88 ? 67.703 20.452 -56.637 1.00 58.81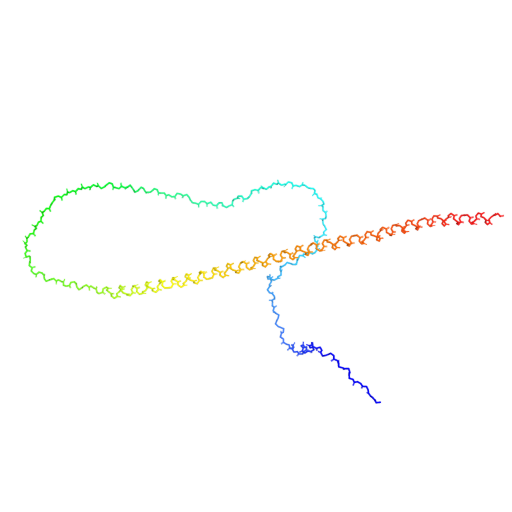 88 LYS A N 1
ATOM 685 C CA . LYS A 1 88 ? 68.205 19.477 -57.612 1.00 58.81 88 LYS A CA 1
ATOM 686 C C . LYS A 1 88 ? 67.109 19.180 -58.627 1.00 58.81 88 LYS A C 1
ATOM 688 O O . LYS A 1 88 ? 66.333 18.244 -58.487 1.00 58.81 88 LYS A O 1
ATOM 693 N N . SER A 1 89 ? 67.063 20.019 -59.651 1.00 54.66 89 SER A N 1
ATOM 694 C CA . SER A 1 89 ? 66.512 19.684 -60.956 1.00 54.66 89 SER A CA 1
ATOM 695 C C . SER A 1 89 ? 67.440 18.656 -61.601 1.00 54.66 89 SER A C 1
ATOM 697 O O . SER A 1 89 ? 68.513 19.015 -62.082 1.00 54.66 89 SER A O 1
ATOM 699 N N . PHE A 1 90 ? 67.061 17.379 -61.565 1.00 47.44 90 PHE A N 1
ATOM 700 C CA . PHE A 1 90 ? 67.679 16.373 -62.420 1.00 47.44 90 PHE A CA 1
ATOM 701 C C . PHE A 1 90 ? 66.806 16.232 -63.662 1.00 47.44 90 PHE A C 1
ATOM 703 O O . PHE A 1 90 ? 65.786 15.546 -63.666 1.00 47.44 90 PHE A O 1
ATOM 710 N N . SER A 1 91 ? 67.185 16.984 -64.689 1.00 55.03 91 SER A N 1
ATOM 711 C CA . SER A 1 91 ? 66.706 16.767 -66.041 1.00 55.03 91 SER A CA 1
ATOM 712 C C . SER A 1 91 ? 67.432 15.564 -66.641 1.00 55.03 91 SER A C 1
ATOM 714 O O . SER A 1 91 ? 68.643 15.439 -66.496 1.00 55.03 91 SER A O 1
ATOM 716 N N . HIS A 1 92 ? 66.654 14.761 -67.365 1.00 57.31 92 HIS A N 1
ATOM 717 C CA . HIS A 1 92 ? 67.051 13.846 -68.434 1.00 57.31 92 HIS A CA 1
ATOM 718 C C . HIS A 1 92 ? 67.973 12.670 -68.095 1.00 57.31 92 HIS A C 1
ATOM 720 O O . HIS A 1 92 ? 69.188 12.782 -68.113 1.00 57.31 92 HIS A O 1
ATOM 726 N N . GLU A 1 93 ? 67.365 11.485 -68.034 1.00 57.12 93 GLU A N 1
ATOM 727 C CA . GLU A 1 93 ? 67.844 10.357 -68.833 1.00 57.12 93 GLU A CA 1
ATOM 728 C C . GLU A 1 93 ? 66.659 9.446 -69.175 1.00 57.12 93 GLU A C 1
ATOM 730 O O . GLU A 1 93 ? 65.983 8.899 -68.302 1.00 57.12 93 GLU A O 1
ATOM 735 N N . LEU A 1 94 ? 66.359 9.340 -70.472 1.00 59.28 94 LEU A N 1
ATOM 736 C CA . LEU A 1 94 ? 65.437 8.350 -71.017 1.00 59.28 94 LEU A CA 1
ATOM 737 C C . LEU A 1 94 ? 66.116 6.981 -70.917 1.00 59.28 94 LEU A C 1
ATOM 739 O O . LEU A 1 94 ? 66.755 6.521 -71.861 1.00 59.28 94 LEU A O 1
ATOM 743 N N . GLY A 1 95 ? 65.986 6.349 -69.752 1.00 61.81 95 GLY A N 1
ATOM 744 C CA . GLY A 1 95 ? 66.265 4.928 -69.584 1.00 61.81 95 GLY A CA 1
ATOM 745 C C . GLY A 1 95 ? 65.366 4.082 -70.498 1.00 61.81 95 GLY A C 1
ATOM 746 O O . GLY A 1 95 ? 64.307 4.552 -70.929 1.00 61.81 95 GLY A O 1
ATOM 747 N N . PRO A 1 96 ? 65.790 2.849 -70.830 1.00 54.59 96 PRO A N 1
ATOM 748 C CA . PRO A 1 96 ? 65.180 2.028 -71.870 1.00 54.59 96 PRO A CA 1
ATOM 749 C C . PRO A 1 96 ? 63.684 1.883 -71.614 1.00 54.59 96 PRO A C 1
ATOM 751 O O . PRO A 1 96 ? 63.268 1.788 -70.461 1.00 54.59 96 PRO A O 1
ATOM 754 N N . LYS A 1 97 ? 62.882 1.867 -72.687 1.00 59.91 97 LYS A N 1
ATOM 755 C CA . LYS A 1 97 ? 61.433 1.629 -72.646 1.00 59.91 97 LYS A CA 1
ATOM 756 C C . LYS A 1 97 ? 61.126 0.254 -72.034 1.00 59.91 97 LYS A C 1
ATOM 758 O O . LYS A 1 97 ? 60.788 -0.689 -72.740 1.00 59.91 97 LYS A O 1
ATOM 763 N N . GLY A 1 98 ? 61.240 0.140 -70.715 1.00 57.78 98 GLY A N 1
ATOM 764 C CA . GLY A 1 98 ? 60.616 -0.901 -69.926 1.00 57.78 98 GLY A CA 1
ATOM 765 C C . GLY A 1 98 ? 59.127 -0.660 -70.049 1.00 57.78 98 GLY A C 1
ATOM 766 O O . GLY A 1 98 ? 58.637 0.385 -69.617 1.00 57.78 98 GLY A O 1
ATOM 767 N N . GLY A 1 99 ? 58.437 -1.570 -70.736 1.00 60.16 99 GLY A N 1
ATOM 768 C CA . GLY A 1 99 ? 56.991 -1.527 -70.875 1.00 60.16 99 GLY A CA 1
ATOM 769 C C . GLY A 1 99 ? 56.389 -1.252 -69.508 1.00 60.16 99 GLY A C 1
ATOM 770 O O . GLY A 1 99 ? 56.656 -1.979 -68.552 1.00 60.16 99 GLY A O 1
ATOM 771 N N . ILE A 1 100 ? 55.650 -0.151 -69.404 1.00 54.94 100 ILE A N 1
ATOM 772 C CA . ILE A 1 100 ? 54.892 0.163 -68.205 1.00 54.94 100 ILE A CA 1
ATOM 773 C C . ILE A 1 100 ? 53.985 -1.047 -68.023 1.00 54.94 100 ILE A C 1
ATOM 775 O O . ILE A 1 100 ? 53.067 -1.247 -68.819 1.00 54.94 100 ILE A O 1
ATOM 779 N N . CYS A 1 101 ? 54.266 -1.888 -67.023 1.00 58.28 101 CYS A N 1
ATOM 780 C CA . CYS A 1 101 ? 53.240 -2.767 -66.501 1.00 58.28 101 CYS A CA 1
ATOM 781 C C . CYS A 1 101 ? 52.100 -1.821 -66.160 1.00 58.28 101 CYS A C 1
ATOM 783 O O . CYS A 1 101 ? 52.201 -1.046 -65.207 1.00 58.28 101 CYS A O 1
ATOM 785 N N . LEU A 1 102 ? 51.050 -1.829 -66.984 1.00 54.16 102 LEU A N 1
ATOM 786 C CA . LEU A 1 102 ? 49.749 -1.350 -66.578 1.00 54.16 102 LEU A CA 1
ATOM 787 C C . LEU A 1 102 ? 49.423 -2.226 -65.379 1.00 54.16 102 LEU A C 1
ATOM 789 O O . LEU A 1 102 ? 48.917 -3.334 -65.529 1.00 54.16 102 LEU A O 1
ATOM 793 N N . ILE A 1 103 ? 49.813 -1.768 -64.190 1.00 55.62 103 ILE A N 1
ATOM 794 C CA . ILE A 1 103 ? 49.279 -2.266 -62.941 1.00 55.62 103 ILE A CA 1
ATOM 795 C C . ILE A 1 103 ? 47.815 -1.908 -63.089 1.00 55.62 103 ILE A C 1
ATOM 797 O O . ILE A 1 103 ? 47.427 -0.766 -62.852 1.00 55.62 103 ILE A O 1
ATOM 801 N N . HIS A 1 104 ? 47.031 -2.837 -63.636 1.00 57.22 104 HIS A N 1
ATOM 802 C CA . HIS A 1 104 ? 45.593 -2.718 -63.674 1.00 57.22 104 HIS A CA 1
ATOM 803 C C . HIS A 1 104 ? 45.227 -2.407 -62.228 1.00 57.22 104 HIS A C 1
ATOM 805 O O . HIS A 1 104 ? 45.544 -3.234 -61.364 1.00 57.22 104 HIS A O 1
ATOM 811 N N . PRO A 1 105 ? 44.694 -1.210 -61.916 1.00 60.66 105 PRO A N 1
ATOM 812 C CA . PRO A 1 105 ? 44.249 -0.947 -60.567 1.00 60.66 105 PRO A CA 1
ATOM 813 C C . PRO A 1 105 ? 43.252 -2.057 -60.278 1.00 60.66 105 PRO A C 1
ATOM 815 O O . PRO A 1 105 ? 42.230 -2.176 -60.958 1.00 60.66 105 PRO A O 1
ATOM 818 N N . ARG A 1 106 ? 43.622 -2.957 -59.362 1.00 62.94 106 ARG A N 1
ATOM 819 C CA . ARG A 1 106 ? 42.758 -4.056 -58.951 1.00 62.94 106 ARG A CA 1
ATOM 820 C C . ARG A 1 106 ? 41.412 -3.405 -58.629 1.00 62.94 106 ARG A C 1
ATOM 822 O O . ARG A 1 106 ? 41.422 -2.403 -57.911 1.00 62.94 106 ARG A O 1
ATOM 829 N N . PRO A 1 107 ? 40.290 -3.865 -59.207 1.00 58.34 107 PRO A N 1
ATOM 830 C CA . PRO A 1 107 ? 39.011 -3.176 -59.096 1.00 58.34 107 PRO A CA 1
ATOM 831 C C . PRO A 1 107 ? 38.481 -3.308 -57.662 1.00 58.34 107 PRO A C 1
ATOM 833 O O . PRO A 1 107 ? 37.629 -4.133 -57.356 1.00 58.34 107 PRO A O 1
ATOM 836 N N . HIS A 1 108 ? 39.037 -2.505 -56.758 1.00 63.03 108 HIS A N 1
ATOM 837 C CA . HIS A 1 108 ? 38.663 -2.404 -55.353 1.00 63.03 108 HIS A CA 1
ATOM 838 C C . HIS A 1 108 ? 37.328 -1.664 -55.186 1.00 63.03 108 HIS A C 1
ATOM 840 O O . HIS A 1 108 ? 36.610 -1.919 -54.229 1.00 63.03 108 HIS A O 1
ATOM 846 N N . SER A 1 109 ? 36.920 -0.887 -56.196 1.00 74.31 109 SER A N 1
ATOM 847 C CA . SER A 1 109 ? 35.663 -0.129 -56.236 1.00 74.31 109 SER A CA 1
ATOM 848 C C . SER A 1 109 ? 34.411 -0.948 -55.886 1.00 74.31 109 SER A C 1
ATOM 850 O O . SER A 1 109 ? 33.538 -0.435 -55.189 1.00 74.31 109 SER A O 1
ATOM 852 N N . PHE A 1 110 ? 34.309 -2.213 -56.319 1.00 81.25 110 PHE A N 1
ATOM 853 C CA . PHE A 1 110 ? 33.141 -3.042 -55.991 1.00 81.25 110 PHE A CA 1
ATOM 854 C C . PHE A 1 110 ? 33.167 -3.551 -54.542 1.00 81.25 110 PHE A C 1
ATOM 856 O O . PHE A 1 110 ? 32.131 -3.612 -53.883 1.00 81.25 110 PHE A O 1
ATOM 863 N N . VAL A 1 111 ? 34.352 -3.896 -54.032 1.00 85.94 111 VAL A N 1
ATOM 864 C CA . VAL A 1 111 ? 34.528 -4.344 -52.642 1.00 85.94 111 VAL A CA 1
ATOM 865 C C . VAL A 1 111 ? 34.256 -3.188 -51.678 1.00 85.94 111 VAL A C 1
ATOM 867 O O . VAL A 1 111 ? 33.555 -3.381 -50.687 1.00 85.94 111 VAL A O 1
ATOM 870 N N . ASP A 1 112 ? 34.721 -1.986 -52.012 1.00 86.88 112 ASP A N 1
ATOM 871 C CA . ASP A 1 112 ? 34.526 -0.778 -51.209 1.00 86.88 112 ASP A CA 1
ATOM 872 C C . ASP A 1 112 ? 33.051 -0.339 -51.196 1.00 86.88 112 ASP A C 1
ATOM 874 O O . ASP A 1 112 ? 32.507 -0.009 -50.142 1.00 86.88 112 ASP A O 1
ATOM 878 N N . LEU A 1 113 ? 32.357 -0.412 -52.342 1.00 89.06 113 LEU A N 1
ATOM 879 C CA . LEU A 1 113 ? 30.920 -0.127 -52.422 1.00 89.06 113 LEU A CA 1
ATOM 880 C C . LEU A 1 113 ? 30.097 -1.118 -51.590 1.00 89.06 113 LEU A C 1
ATOM 882 O O . LEU A 1 113 ? 29.171 -0.718 -50.882 1.00 89.06 113 LEU A O 1
ATOM 886 N N . LYS A 1 114 ? 30.447 -2.408 -51.643 1.00 89.81 114 LYS A N 1
ATOM 887 C CA . LYS A 1 114 ? 29.785 -3.434 -50.835 1.00 89.81 114 LYS A CA 1
ATOM 888 C C . LYS A 1 114 ? 29.944 -3.144 -49.340 1.00 89.81 114 LYS A C 1
ATOM 890 O O . LYS A 1 114 ? 28.955 -3.159 -48.612 1.00 89.81 114 LYS A O 1
ATOM 895 N N . GLN A 1 115 ? 31.159 -2.820 -48.899 1.00 91.69 115 GLN A N 1
ATOM 896 C CA . GLN A 1 115 ? 31.422 -2.443 -47.507 1.00 91.69 115 GLN A CA 1
ATOM 897 C C . GLN A 1 115 ? 30.650 -1.183 -47.099 1.00 91.69 115 GLN A C 1
ATOM 899 O O . GLN A 1 115 ? 30.095 -1.131 -46.004 1.00 91.69 115 GLN A O 1
ATOM 904 N N . PHE A 1 116 ? 30.551 -0.184 -47.979 1.00 91.75 116 PHE A N 1
ATOM 905 C CA . PHE A 1 116 ? 29.770 1.025 -47.717 1.00 91.75 116 PHE A CA 1
ATOM 906 C C . PHE A 1 116 ? 28.279 0.722 -47.501 1.00 91.75 116 PHE A C 1
ATOM 908 O O . PHE A 1 116 ? 27.683 1.217 -46.543 1.00 91.75 116 PHE A O 1
ATOM 915 N N . MET A 1 117 ? 27.681 -0.131 -48.338 1.00 93.62 117 MET A N 1
ATOM 916 C CA . MET A 1 117 ? 26.285 -0.548 -48.172 1.00 93.62 117 MET A CA 1
ATOM 917 C C . MET A 1 117 ? 26.061 -1.332 -46.870 1.00 93.62 117 MET A C 1
ATOM 919 O O . MET A 1 117 ? 25.061 -1.112 -46.184 1.00 93.62 117 MET A O 1
ATOM 923 N N . GLU A 1 118 ? 26.992 -2.214 -46.497 1.00 94.94 118 GLU A N 1
ATOM 924 C CA . GLU A 1 118 ? 26.941 -2.954 -45.228 1.00 94.94 118 GLU A CA 1
ATOM 925 C C . GLU A 1 118 ? 27.019 -2.005 -44.019 1.00 94.94 118 GLU A C 1
ATOM 927 O O . GLU A 1 118 ? 26.212 -2.114 -43.092 1.00 94.94 118 GLU A O 1
ATOM 932 N N . LEU A 1 119 ? 27.921 -1.017 -44.052 1.00 95.94 119 LEU A N 1
ATOM 933 C CA . LEU A 1 119 ? 28.030 0.017 -43.018 1.00 95.94 119 LEU A CA 1
ATOM 934 C C . LEU A 1 119 ? 26.756 0.860 -42.909 1.00 95.94 119 LEU A C 1
ATOM 936 O O . LEU A 1 119 ? 26.293 1.140 -41.802 1.00 95.94 119 LEU A O 1
ATOM 940 N N . GLN A 1 120 ? 26.152 1.230 -44.039 1.00 96.19 120 GLN A N 1
ATOM 941 C CA . GLN A 1 120 ? 24.884 1.955 -44.057 1.00 96.19 120 GLN A CA 1
ATOM 942 C C . GLN A 1 120 ? 23.752 1.124 -43.428 1.00 96.19 120 GLN A C 1
ATOM 944 O O . GLN A 1 120 ? 22.963 1.647 -42.639 1.00 96.19 120 GLN A O 1
ATOM 949 N N . GLY A 1 121 ? 23.691 -0.179 -43.723 1.00 97.25 121 GLY A N 1
ATOM 950 C CA . GLY A 1 121 ? 22.738 -1.105 -43.108 1.00 97.25 121 GLY A CA 1
ATOM 951 C C . GLY A 1 121 ? 22.923 -1.230 -41.593 1.00 97.25 121 GLY A C 1
ATOM 952 O O . GLY A 1 121 ? 21.946 -1.194 -40.837 1.00 97.25 121 GLY A O 1
ATOM 953 N N . LEU A 1 122 ? 24.174 -1.301 -41.135 1.00 96.56 122 LEU A N 1
ATOM 954 C CA . LEU A 1 122 ? 24.510 -1.333 -39.713 1.00 96.56 122 LEU A CA 1
ATOM 955 C C . LEU A 1 122 ? 24.100 -0.038 -39.004 1.00 96.56 122 LEU A C 1
ATOM 957 O O . LEU A 1 122 ? 23.463 -0.093 -37.952 1.00 96.56 122 LEU A O 1
ATOM 961 N N . HIS A 1 123 ? 24.384 1.117 -39.602 1.00 97.50 123 HIS A N 1
ATOM 962 C CA . HIS A 1 123 ? 23.977 2.414 -39.066 1.00 97.50 123 HIS A CA 1
ATOM 963 C C . HIS A 1 123 ? 22.449 2.536 -38.952 1.00 97.50 123 HIS A C 1
ATOM 965 O O . HIS A 1 123 ? 21.927 2.946 -37.915 1.00 97.50 123 HIS A O 1
ATOM 971 N N . ASN A 1 124 ? 21.708 2.110 -39.976 1.00 97.12 124 ASN A N 1
ATOM 972 C CA . ASN A 1 124 ? 20.244 2.117 -39.941 1.00 97.12 124 ASN A CA 1
ATOM 973 C C . ASN A 1 124 ? 19.696 1.197 -38.842 1.00 97.12 124 ASN A C 1
ATOM 975 O O . ASN A 1 124 ? 18.778 1.577 -38.115 1.00 97.12 124 ASN A O 1
ATOM 979 N N . SER A 1 125 ? 20.296 0.018 -38.674 1.00 97.31 125 SER A N 1
ATOM 980 C CA . SER A 1 125 ? 19.936 -0.919 -37.604 1.00 97.31 125 SER A CA 1
ATOM 981 C C . SER A 1 125 ? 20.209 -0.319 -36.222 1.00 97.31 125 SER A C 1
ATOM 983 O O . SER A 1 125 ? 19.374 -0.413 -35.323 1.00 97.31 125 SER A O 1
ATOM 985 N N . GLN A 1 126 ? 21.340 0.371 -36.056 1.00 97.75 126 GLN A N 1
ATOM 986 C CA . GLN A 1 126 ? 21.683 1.076 -34.823 1.00 97.75 126 GLN A CA 1
ATOM 987 C C . GLN A 1 126 ? 20.663 2.174 -34.490 1.00 97.75 126 GLN A C 1
ATOM 989 O O . GLN A 1 126 ? 20.246 2.289 -33.334 1.00 97.75 126 GLN A O 1
ATOM 994 N N . LEU A 1 127 ? 20.229 2.963 -35.478 1.00 98.00 127 LEU A N 1
ATOM 995 C CA . LEU A 1 127 ? 19.205 3.994 -35.284 1.00 98.00 127 LEU A CA 1
ATOM 996 C C . LEU A 1 127 ? 17.862 3.394 -34.853 1.00 98.00 127 LEU A C 1
ATOM 998 O O . LEU A 1 127 ? 17.254 3.893 -33.906 1.00 98.00 127 LEU A O 1
ATOM 1002 N N . GLN A 1 128 ? 17.425 2.308 -35.497 1.00 97.88 128 GLN A N 1
ATOM 1003 C CA . GLN A 1 128 ? 16.183 1.617 -35.138 1.00 97.88 128 GLN A CA 1
ATOM 1004 C C . GLN A 1 128 ? 16.237 1.063 -33.712 1.00 97.88 128 GLN A C 1
ATOM 1006 O O . GLN A 1 128 ? 15.335 1.326 -32.919 1.00 97.88 128 GLN A O 1
ATOM 1011 N N . LEU A 1 129 ? 17.320 0.369 -33.349 1.00 97.94 129 LEU A N 1
ATOM 1012 C CA . LEU A 1 129 ? 17.513 -0.141 -31.989 1.00 97.94 129 LEU A CA 1
ATOM 1013 C C . LEU A 1 129 ? 17.523 0.993 -30.962 1.00 97.94 129 LEU A C 1
ATOM 1015 O O . LEU A 1 129 ? 16.886 0.888 -29.918 1.00 97.94 129 LEU A O 1
ATOM 1019 N N . THR A 1 130 ? 18.187 2.105 -31.274 1.00 98.06 130 THR A N 1
ATOM 1020 C CA . THR A 1 130 ? 18.218 3.282 -30.397 1.00 98.06 130 THR A CA 1
ATOM 1021 C C . THR A 1 130 ? 16.821 3.872 -30.201 1.00 98.06 130 THR A C 1
ATOM 1023 O O . THR A 1 130 ? 16.472 4.254 -29.085 1.00 98.06 130 THR A O 1
ATOM 1026 N N . ALA A 1 131 ? 16.005 3.939 -31.254 1.00 98.25 131 ALA A N 1
ATOM 1027 C CA . ALA A 1 131 ? 14.630 4.422 -31.162 1.00 98.25 131 ALA A CA 1
ATOM 1028 C C . ALA A 1 131 ? 13.755 3.496 -30.301 1.00 98.25 131 ALA A C 1
ATOM 1030 O O . ALA A 1 131 ? 13.056 3.976 -29.409 1.00 98.25 131 ALA A O 1
ATOM 1031 N N . VAL A 1 132 ? 13.850 2.177 -30.504 1.00 98.31 132 VAL A N 1
ATOM 1032 C CA . VAL A 1 132 ? 13.108 1.178 -29.717 1.00 98.31 132 VAL A CA 1
ATOM 1033 C C . VAL A 1 132 ? 13.509 1.222 -28.242 1.00 98.31 132 VAL A C 1
ATOM 1035 O O . VAL A 1 132 ? 12.641 1.225 -27.373 1.00 98.31 132 VAL A O 1
ATOM 1038 N N . LEU A 1 133 ? 14.808 1.316 -27.940 1.00 98.44 133 LEU A N 1
ATOM 1039 C CA . LEU A 1 133 ? 15.295 1.422 -26.563 1.00 98.44 133 LEU A CA 1
ATOM 1040 C C . LEU A 1 133 ? 14.799 2.696 -25.873 1.00 98.44 133 LEU A C 1
ATOM 1042 O O . LEU A 1 133 ? 14.398 2.641 -24.712 1.00 98.44 133 LEU A O 1
ATOM 1046 N N . LYS A 1 134 ? 14.794 3.832 -26.580 1.00 98.56 134 LYS A N 1
ATOM 1047 C CA . LYS A 1 134 ? 14.262 5.095 -26.048 1.00 98.56 134 LYS A CA 1
ATOM 1048 C C . LYS A 1 134 ? 12.774 4.989 -25.730 1.00 98.56 134 LYS A C 1
ATOM 1050 O O . LYS A 1 134 ? 12.367 5.414 -24.655 1.00 98.56 134 LYS A O 1
ATOM 1055 N N . LEU A 1 135 ? 11.984 4.398 -26.625 1.00 98.38 135 LEU A N 1
ATOM 1056 C CA . LEU A 1 135 ? 10.555 4.190 -26.393 1.00 98.38 135 LEU A CA 1
ATOM 1057 C C . LEU A 1 135 ? 10.312 3.274 -25.187 1.00 98.38 135 LEU A C 1
ATOM 1059 O O . LEU A 1 135 ? 9.573 3.639 -24.278 1.00 98.38 135 LEU A O 1
ATOM 1063 N N . ALA A 1 136 ? 11.002 2.132 -25.126 1.00 98.38 136 ALA A N 1
ATOM 1064 C CA . ALA A 1 136 ? 10.873 1.190 -24.018 1.00 98.38 136 ALA A CA 1
ATOM 1065 C C . ALA A 1 136 ? 11.253 1.812 -22.662 1.00 98.38 136 ALA A C 1
ATOM 1067 O O . ALA A 1 136 ? 10.648 1.477 -21.642 1.00 98.38 136 ALA A O 1
ATOM 1068 N N . LEU A 1 137 ? 12.235 2.720 -22.643 1.00 98.62 137 LEU A N 1
ATOM 1069 C CA . LEU A 1 137 ? 12.614 3.468 -21.446 1.00 98.62 137 LEU A CA 1
ATOM 1070 C C . LEU A 1 137 ? 11.485 4.398 -20.995 1.00 98.62 137 LEU A C 1
ATOM 1072 O O . LEU A 1 137 ? 11.117 4.353 -19.824 1.00 98.62 137 LEU A O 1
ATOM 1076 N N . VAL A 1 138 ? 10.904 5.176 -21.912 1.00 98.56 138 VAL A N 1
ATOM 1077 C CA . VAL A 1 138 ? 9.779 6.077 -21.608 1.00 98.56 138 VAL A CA 1
ATOM 1078 C C . VAL A 1 138 ? 8.573 5.292 -21.085 1.00 98.56 138 VAL A C 1
ATOM 1080 O O . VAL A 1 138 ? 8.009 5.649 -20.052 1.00 98.56 138 VAL A O 1
ATOM 1083 N N . ASP A 1 139 ? 8.224 4.178 -21.729 1.00 98.56 139 ASP A N 1
ATOM 1084 C CA . ASP A 1 139 ? 7.108 3.324 -21.306 1.00 98.56 139 ASP A CA 1
ATOM 1085 C C . ASP A 1 139 ? 7.340 2.697 -19.925 1.00 98.56 139 ASP A C 1
ATOM 1087 O O . ASP A 1 139 ? 6.410 2.522 -19.131 1.00 98.56 139 ASP A O 1
ATOM 1091 N N . LEU A 1 140 ? 8.580 2.309 -19.620 1.00 98.56 140 LEU A N 1
ATOM 1092 C CA . LEU A 1 140 ? 8.935 1.785 -18.304 1.00 98.56 140 LEU A CA 1
ATOM 1093 C C . LEU A 1 140 ? 8.858 2.877 -17.232 1.00 98.56 140 LEU A C 1
ATOM 1095 O O . LEU A 1 140 ? 8.342 2.627 -16.142 1.00 98.56 140 LEU A O 1
ATOM 1099 N N . GLU A 1 141 ? 9.341 4.076 -17.541 1.00 98.69 141 GLU A N 1
ATOM 1100 C CA . GLU A 1 141 ? 9.345 5.220 -16.633 1.00 98.69 141 GLU A CA 1
ATOM 1101 C C . GLU A 1 141 ? 7.920 5.701 -16.321 1.00 98.69 141 GLU A C 1
ATOM 1103 O O . GLU A 1 141 ? 7.588 5.974 -15.164 1.00 98.69 141 GLU A O 1
ATOM 1108 N N . GLU A 1 142 ? 7.039 5.708 -17.323 1.00 98.75 142 GLU A N 1
ATOM 1109 C CA . GLU A 1 142 ? 5.619 6.014 -17.157 1.00 98.75 142 GLU A CA 1
ATOM 1110 C C . GLU A 1 142 ? 4.911 4.958 -16.297 1.00 98.75 142 GLU A C 1
ATOM 1112 O O . GLU A 1 142 ? 4.240 5.300 -15.322 1.00 98.75 142 GLU A O 1
ATOM 1117 N N . ARG A 1 143 ? 5.124 3.662 -16.566 1.00 98.62 143 ARG A N 1
ATOM 1118 C CA . ARG A 1 143 ? 4.566 2.589 -15.722 1.00 98.62 143 ARG A CA 1
ATOM 1119 C C . ARG A 1 143 ? 5.068 2.663 -14.285 1.00 98.62 143 ARG A C 1
ATOM 1121 O O . ARG A 1 143 ? 4.295 2.445 -13.354 1.00 98.62 143 ARG A O 1
ATOM 1128 N N . HIS A 1 144 ? 6.339 3.001 -14.084 1.00 98.75 144 HIS A N 1
ATOM 1129 C CA . HIS A 1 144 ? 6.892 3.226 -12.753 1.00 98.75 144 HIS A CA 1
ATOM 1130 C C . HIS A 1 144 ? 6.205 4.409 -12.050 1.00 98.75 144 HIS A C 1
ATOM 1132 O O . HIS A 1 144 ? 5.853 4.311 -10.873 1.00 98.75 144 HIS A O 1
ATOM 1138 N N . ARG A 1 145 ? 5.936 5.509 -12.765 1.00 98.75 145 ARG A N 1
ATOM 1139 C CA . ARG A 1 145 ? 5.179 6.651 -12.229 1.00 98.75 145 ARG A CA 1
ATOM 1140 C C . ARG A 1 145 ? 3.760 6.250 -11.819 1.00 98.75 145 ARG A C 1
ATOM 1142 O O . ARG A 1 145 ? 3.330 6.599 -10.721 1.00 98.75 145 ARG A O 1
ATOM 1149 N N . GLN A 1 146 ? 3.062 5.484 -12.654 1.00 98.81 146 GLN A N 1
ATOM 1150 C CA . GLN A 1 146 ? 1.711 4.984 -12.375 1.00 98.81 146 GLN A CA 1
ATOM 1151 C C . GLN A 1 146 ? 1.678 4.037 -11.170 1.00 98.81 146 GLN A C 1
ATOM 1153 O O . GLN A 1 146 ? 0.815 4.169 -10.297 1.00 98.81 146 GLN A O 1
ATOM 1158 N N . ALA A 1 147 ? 2.645 3.121 -11.077 1.00 98.69 147 ALA A N 1
ATOM 1159 C CA . ALA A 1 147 ? 2.792 2.236 -9.926 1.00 98.69 147 ALA A CA 1
ATOM 1160 C C . ALA A 1 147 ? 2.991 3.042 -8.634 1.00 98.69 147 ALA A C 1
ATOM 1162 O O . ALA A 1 147 ? 2.302 2.800 -7.647 1.00 98.69 147 ALA A O 1
ATOM 1163 N N . ASN A 1 148 ? 3.849 4.065 -8.658 1.00 98.81 148 ASN A N 1
ATOM 1164 C CA . ASN A 1 148 ? 4.071 4.942 -7.507 1.00 98.81 148 ASN A CA 1
ATOM 1165 C C . ASN A 1 148 ? 2.830 5.757 -7.117 1.00 98.81 148 ASN A C 1
ATOM 1167 O O . ASN A 1 148 ? 2.569 5.939 -5.929 1.00 98.81 148 ASN A O 1
ATOM 1171 N N . ALA A 1 149 ? 2.049 6.239 -8.087 1.00 98.69 149 ALA A N 1
ATOM 1172 C CA . ALA A 1 149 ? 0.781 6.911 -7.807 1.00 98.69 149 ALA A CA 1
ATOM 1173 C C . ALA A 1 149 ? -0.215 5.959 -7.123 1.00 98.69 149 ALA A C 1
ATOM 1175 O O . ALA A 1 149 ? -0.811 6.311 -6.106 1.00 98.69 149 ALA A O 1
ATOM 1176 N N . THR A 1 150 ? -0.311 4.725 -7.624 1.00 98.75 150 THR A N 1
ATOM 1177 C CA . THR A 1 150 ? -1.164 3.678 -7.045 1.00 98.75 150 THR A CA 1
ATOM 1178 C C . THR A 1 150 ? -0.722 3.326 -5.625 1.00 98.75 150 THR A C 1
ATOM 1180 O O . THR A 1 150 ? -1.559 3.209 -4.734 1.00 98.75 150 THR A O 1
ATOM 1183 N N . ILE A 1 151 ? 0.586 3.199 -5.376 1.00 98.81 151 ILE A N 1
ATOM 1184 C CA . ILE A 1 151 ? 1.129 2.938 -4.034 1.00 98.81 151 ILE A CA 1
ATOM 1185 C C . ILE A 1 151 ? 0.681 4.030 -3.058 1.00 98.81 151 ILE A C 1
ATOM 1187 O O . ILE A 1 151 ? 0.112 3.707 -2.018 1.00 98.81 151 ILE A O 1
ATOM 1191 N N . LYS A 1 152 ? 0.836 5.309 -3.420 1.00 98.81 152 LYS A N 1
ATOM 1192 C CA . LYS A 1 152 ? 0.419 6.439 -2.572 1.00 98.81 152 LYS A CA 1
ATOM 1193 C C . LYS A 1 152 ? -1.080 6.440 -2.274 1.00 98.81 152 LYS A C 1
ATOM 1195 O O . LYS A 1 152 ? -1.488 6.725 -1.149 1.00 98.81 152 LYS A O 1
ATOM 1200 N N . GLU A 1 153 ? -1.909 6.098 -3.257 1.00 98.75 153 GLU A N 1
ATOM 1201 C CA . GLU A 1 153 ? -3.353 5.944 -3.053 1.00 98.75 153 GLU A CA 1
ATOM 1202 C C . GLU A 1 153 ? -3.650 4.841 -2.023 1.00 98.75 153 GLU A C 1
ATOM 1204 O O . GLU A 1 153 ? -4.429 5.043 -1.088 1.00 98.75 153 GLU A O 1
ATOM 1209 N N . LYS A 1 154 ? -2.988 3.682 -2.137 1.00 98.75 154 LYS A N 1
ATOM 1210 C CA . LYS A 1 154 ? -3.159 2.580 -1.178 1.00 98.75 154 LYS A CA 1
ATOM 1211 C C . LYS A 1 154 ? -2.647 2.941 0.217 1.00 98.75 154 LYS A C 1
ATOM 1213 O O . LYS A 1 154 ? -3.319 2.621 1.194 1.00 98.75 154 LYS A O 1
ATOM 1218 N N . GLU A 1 155 ? -1.524 3.644 0.333 1.00 98.81 155 GLU A N 1
ATOM 1219 C CA . GLU A 1 155 ? -0.999 4.144 1.613 1.00 98.81 155 GLU A CA 1
ATOM 1220 C C . GLU A 1 155 ? -1.986 5.087 2.313 1.00 98.81 155 GLU A C 1
ATOM 1222 O O . GLU A 1 155 ? -2.189 4.999 3.531 1.00 98.81 155 GLU A O 1
ATOM 1227 N N . TYR A 1 156 ? -2.655 5.953 1.549 1.00 98.75 156 TYR A N 1
ATOM 1228 C CA . TYR A 1 156 ? -3.704 6.827 2.065 1.00 98.75 156 TYR A CA 1
ATOM 1229 C C . TYR A 1 156 ? -4.904 6.028 2.600 1.00 98.75 156 TYR A C 1
ATOM 1231 O O . TYR A 1 156 ? -5.355 6.264 3.725 1.00 98.75 156 TYR A O 1
ATOM 1239 N N . LEU A 1 157 ? -5.385 5.033 1.847 1.00 98.81 157 LEU A N 1
ATOM 1240 C CA . LEU A 1 157 ? -6.486 4.165 2.282 1.00 98.81 157 LEU A CA 1
ATOM 1241 C C . LEU A 1 157 ? -6.136 3.383 3.555 1.00 98.81 157 LEU A C 1
ATOM 1243 O O . LEU A 1 157 ? -6.930 3.355 4.496 1.00 98.81 157 LEU A O 1
ATOM 1247 N N . ILE A 1 158 ? -4.936 2.800 3.620 1.00 98.75 158 ILE A N 1
ATOM 1248 C CA . ILE A 1 158 ? -4.440 2.096 4.811 1.00 98.75 158 ILE A CA 1
ATOM 1249 C C . ILE A 1 158 ? -4.412 3.045 6.012 1.00 98.75 158 ILE A C 1
ATOM 1251 O O . ILE A 1 158 ? -4.903 2.703 7.089 1.00 98.75 158 ILE A O 1
ATOM 1255 N N . SER A 1 159 ? -3.902 4.263 5.827 1.00 98.75 159 SER A N 1
ATOM 1256 C CA . SER A 1 159 ? -3.846 5.276 6.883 1.00 98.75 159 SER A CA 1
ATOM 1257 C C . SER A 1 159 ? -5.236 5.632 7.417 1.00 98.75 159 SER A C 1
ATOM 1259 O O . SER A 1 159 ? -5.429 5.727 8.632 1.00 98.75 159 SER A O 1
ATOM 1261 N N . ASN A 1 160 ? -6.222 5.787 6.533 1.00 98.75 160 ASN A N 1
ATOM 1262 C CA . ASN A 1 160 ? -7.607 6.056 6.916 1.00 98.75 160 ASN A CA 1
ATOM 1263 C C . ASN A 1 160 ? -8.237 4.885 7.677 1.00 98.75 160 ASN A C 1
ATOM 1265 O O . ASN A 1 160 ? -8.872 5.107 8.709 1.00 98.75 160 ASN A O 1
ATOM 1269 N N . LEU A 1 161 ? -8.015 3.648 7.227 1.00 98.75 161 LEU A N 1
ATOM 1270 C CA . LEU A 1 161 ? -8.503 2.445 7.908 1.00 98.75 161 LEU A CA 1
ATOM 1271 C C . LEU A 1 161 ? -7.904 2.289 9.308 1.00 98.75 161 LEU A C 1
ATOM 1273 O O . LEU A 1 161 ? -8.602 1.934 10.254 1.00 98.75 161 LEU A O 1
ATOM 1277 N N . ILE A 1 162 ? -6.616 2.590 9.475 1.00 98.69 162 ILE A N 1
ATOM 1278 C CA . ILE A 1 162 ? -5.971 2.558 10.791 1.00 98.69 162 ILE A CA 1
ATOM 1279 C C . ILE A 1 162 ? -6.599 3.603 11.725 1.00 98.69 162 ILE A C 1
ATOM 1281 O O . ILE A 1 162 ? -6.860 3.304 12.893 1.00 98.69 162 ILE A O 1
ATOM 1285 N N . LYS A 1 163 ? -6.867 4.819 11.231 1.00 98.81 163 LYS A N 1
ATOM 1286 C CA . LYS A 1 163 ? -7.518 5.880 12.017 1.00 98.81 163 LYS A CA 1
ATOM 1287 C C . LYS A 1 163 ? -8.936 5.486 12.436 1.00 98.81 163 LYS A C 1
ATOM 1289 O O . LYS A 1 163 ? -9.268 5.610 13.614 1.00 98.81 163 LYS A O 1
ATOM 1294 N N . SER A 1 164 ? -9.747 4.967 11.513 1.00 98.50 164 SER A N 1
ATOM 1295 C CA . SER A 1 164 ? -11.119 4.549 11.824 1.00 98.50 164 SER A CA 1
ATOM 1296 C C . SER A 1 164 ? -11.152 3.357 12.782 1.00 98.50 164 SER A C 1
ATOM 1298 O O . SER A 1 164 ? -11.915 3.378 13.747 1.00 98.50 164 SER A O 1
ATOM 1300 N N . LYS A 1 165 ? -10.263 2.368 12.605 1.00 98.69 165 LYS A N 1
ATOM 1301 C CA . LYS A 1 165 ? -10.102 1.242 13.539 1.00 98.69 165 LYS A CA 1
ATOM 1302 C C . LYS A 1 165 ? -9.790 1.725 14.955 1.00 98.69 165 LYS A C 1
ATOM 1304 O O . LYS A 1 165 ? -10.403 1.244 15.902 1.00 98.69 165 LYS A O 1
ATOM 1309 N N . ARG A 1 166 ? -8.862 2.675 15.116 1.00 98.50 166 ARG A N 1
ATOM 1310 C CA . ARG A 1 166 ? -8.528 3.241 16.436 1.00 98.50 166 ARG A CA 1
ATOM 1311 C C . ARG A 1 166 ? -9.726 3.938 17.081 1.00 98.50 166 ARG A C 1
ATOM 1313 O O . ARG A 1 166 ? -10.003 3.677 18.245 1.00 98.50 166 ARG A O 1
ATOM 1320 N N . SER A 1 167 ? -10.463 4.749 16.321 1.00 98.62 167 SER A N 1
ATOM 1321 C CA . SER A 1 167 ? -11.677 5.415 16.814 1.00 98.62 167 SER A CA 1
ATOM 1322 C C . SER A 1 167 ? -12.757 4.415 17.249 1.00 98.62 167 SER A C 1
ATOM 1324 O O . SER A 1 167 ? -13.381 4.590 18.296 1.00 98.62 167 SER A O 1
ATOM 1326 N N . LEU A 1 168 ? -12.940 3.328 16.492 1.00 98.69 168 LEU A N 1
ATOM 1327 C CA . LEU A 1 168 ? -13.882 2.267 16.843 1.00 98.69 168 LEU A CA 1
ATOM 1328 C C . LEU A 1 168 ? -13.478 1.549 18.136 1.00 98.69 168 LEU A C 1
ATOM 1330 O O . LEU A 1 168 ? -14.325 1.321 18.996 1.00 98.69 168 LEU A O 1
ATOM 1334 N N . ILE A 1 169 ? -12.190 1.228 18.284 1.00 98.62 169 ILE A N 1
ATOM 1335 C CA . ILE A 1 169 ? -11.644 0.614 19.499 1.00 98.62 169 ILE A CA 1
ATOM 1336 C C . ILE A 1 169 ? -11.876 1.527 20.709 1.00 98.62 169 ILE A C 1
ATOM 1338 O O . ILE A 1 169 ? -12.391 1.070 21.724 1.00 98.62 169 ILE A O 1
ATOM 1342 N N . GLU A 1 170 ? -11.562 2.819 20.599 1.00 98.38 170 GLU A N 1
ATOM 1343 C CA . GLU A 1 170 ? -11.779 3.787 21.681 1.00 98.38 170 GLU A CA 1
ATOM 1344 C C . GLU A 1 170 ? -13.258 3.864 22.090 1.00 98.38 170 GLU A C 1
ATOM 1346 O O . GLU A 1 170 ? -13.584 3.869 23.279 1.00 98.38 170 GLU A O 1
ATOM 1351 N N . ARG A 1 171 ? -14.173 3.869 21.115 1.00 98.31 171 ARG A N 1
ATOM 1352 C CA . ARG A 1 171 ? -15.614 3.850 21.387 1.00 98.31 171 ARG A CA 1
ATOM 1353 C C . ARG A 1 171 ? -16.050 2.560 22.079 1.00 98.31 171 ARG A C 1
ATOM 1355 O O . ARG A 1 171 ? -16.843 2.631 23.012 1.00 98.31 171 ARG A O 1
ATOM 1362 N N . ALA A 1 172 ? -15.536 1.409 21.654 1.00 98.38 172 ALA A N 1
ATOM 1363 C CA . ALA A 1 172 ? -15.832 0.129 22.292 1.00 98.38 172 ALA A CA 1
ATOM 1364 C C . ALA A 1 172 ? -15.359 0.103 23.755 1.00 98.38 172 ALA A C 1
ATOM 1366 O O . ALA A 1 172 ? -16.092 -0.367 24.620 1.00 98.38 172 ALA A O 1
ATOM 1367 N N . PHE A 1 173 ? -14.187 0.675 24.053 1.00 98.00 173 PHE A N 1
ATOM 1368 C CA . PHE A 1 173 ? -13.712 0.823 25.430 1.00 98.00 173 PHE A CA 1
ATOM 1369 C C . PHE A 1 173 ? -14.628 1.713 26.274 1.00 98.00 173 PHE A C 1
ATOM 1371 O O . PHE A 1 173 ? -14.991 1.324 27.381 1.00 98.00 173 PHE A O 1
ATOM 1378 N N . LYS A 1 174 ? -15.057 2.870 25.752 1.00 97.31 174 LYS A N 1
ATOM 1379 C CA . LYS A 1 174 ? -15.998 3.760 26.459 1.00 97.31 174 LYS A CA 1
ATOM 1380 C C . LYS A 1 174 ? -17.329 3.066 26.750 1.00 97.31 174 LYS A C 1
ATOM 1382 O O . LYS A 1 174 ? -17.800 3.105 27.879 1.00 97.31 174 LYS A O 1
ATOM 1387 N N . LEU A 1 175 ? -17.887 2.380 25.751 1.00 97.50 175 LEU A N 1
ATOM 1388 C CA . LEU A 1 175 ? -19.128 1.613 25.891 1.00 97.50 175 LEU A CA 1
ATOM 1389 C C . LEU A 1 175 ? -19.004 0.444 26.869 1.00 97.50 175 LEU A C 1
ATOM 1391 O O . LEU A 1 175 ? -20.011 0.032 27.423 1.00 97.50 175 LEU A O 1
ATOM 1395 N N . ARG A 1 176 ? -17.804 -0.110 27.065 1.00 97.88 176 ARG A N 1
ATOM 1396 C CA . ARG A 1 176 ? -17.554 -1.174 28.044 1.00 97.88 176 ARG A CA 1
ATOM 1397 C C . ARG A 1 176 ? -17.407 -0.638 29.470 1.00 97.88 176 ARG A C 1
ATOM 1399 O O . ARG A 1 176 ? -17.860 -1.288 30.404 1.00 97.88 176 ARG A O 1
ATOM 1406 N N . ALA A 1 177 ? -16.818 0.542 29.637 1.00 97.69 177 ALA A N 1
ATOM 1407 C CA . ALA A 1 177 ? -16.649 1.157 30.951 1.00 97.69 177 ALA A CA 1
ATOM 1408 C C . ALA A 1 177 ? -17.992 1.534 31.610 1.00 97.69 177 ALA A C 1
ATOM 1410 O O . ALA A 1 177 ? -18.141 1.402 32.822 1.00 97.69 177 ALA A O 1
ATOM 1411 N N . GLU A 1 178 ? -18.981 1.967 30.823 1.00 96.94 178 GLU A N 1
ATOM 1412 C CA . GLU A 1 178 ? -20.319 2.337 31.313 1.00 96.94 178 GLU A CA 1
ATOM 1413 C C . GLU A 1 178 ? -21.059 1.191 32.048 1.00 96.94 178 GLU A C 1
ATOM 1415 O O . GLU A 1 178 ? -21.426 1.383 33.210 1.00 96.94 178 GLU A O 1
ATOM 1420 N N . PRO A 1 179 ? -21.250 -0.012 31.464 1.00 97.06 179 PRO A N 1
ATOM 1421 C CA . PRO A 1 179 ? -21.906 -1.122 32.149 1.00 97.06 179 PRO A CA 1
ATOM 1422 C C . PRO A 1 179 ? -21.067 -1.684 33.297 1.00 97.06 179 PRO A C 1
ATOM 1424 O O . PRO A 1 179 ? -21.641 -2.138 34.280 1.00 97.06 179 PRO A O 1
ATOM 1427 N N . GLU A 1 180 ? -19.733 -1.645 33.212 1.00 97.56 180 GLU A N 1
ATOM 1428 C CA . GLU A 1 180 ? -18.865 -2.043 34.328 1.00 97.56 180 GLU A CA 1
ATOM 1429 C C . GLU A 1 180 ? -19.078 -1.118 35.540 1.00 97.56 180 GLU A C 1
ATOM 1431 O O . GLU A 1 180 ? -19.266 -1.607 36.654 1.00 97.56 180 GLU A O 1
ATOM 1436 N N . SER A 1 181 ? -19.160 0.200 35.328 1.00 96.56 181 SER A N 1
ATOM 1437 C CA . SER A 1 181 ? -19.516 1.164 36.379 1.00 96.56 181 SER A CA 1
ATOM 1438 C C . SER A 1 181 ? -20.922 0.916 36.932 1.00 96.56 181 SER A C 1
ATOM 1440 O O . SER A 1 181 ? -21.100 0.829 38.145 1.00 96.56 181 SER A O 1
ATOM 1442 N N . ALA A 1 182 ? -21.921 0.744 36.062 1.00 97.81 182 ALA A N 1
ATOM 1443 C CA . ALA A 1 182 ? -23.297 0.496 36.490 1.00 97.81 182 ALA A CA 1
ATOM 1444 C C . ALA A 1 182 ? -23.433 -0.818 37.283 1.00 97.81 182 ALA A C 1
ATOM 1446 O O . ALA A 1 182 ? -24.172 -0.886 38.265 1.00 97.81 182 ALA A O 1
ATOM 1447 N N . ALA A 1 183 ? -22.692 -1.863 36.904 1.00 98.06 183 ALA A N 1
ATOM 1448 C CA . ALA A 1 183 ? -22.660 -3.129 37.629 1.00 98.06 183 ALA A CA 1
ATOM 1449 C C . ALA A 1 183 ? -22.061 -2.976 39.039 1.00 98.06 183 ALA A C 1
ATOM 1451 O O . ALA A 1 183 ? -22.549 -3.606 39.984 1.00 98.06 183 ALA A O 1
ATOM 1452 N N . LEU A 1 184 ? -21.044 -2.122 39.207 1.00 97.94 184 LEU A N 1
ATOM 1453 C CA . LEU A 1 184 ? -20.489 -1.783 40.521 1.00 97.94 184 LEU A CA 1
ATOM 1454 C C . LEU A 1 184 ? -21.506 -1.029 41.387 1.00 97.94 184 LEU A C 1
ATOM 1456 O O . LEU A 1 184 ? -21.673 -1.371 42.561 1.00 97.94 184 LEU A O 1
ATOM 1460 N N . ASP A 1 185 ? -22.228 -0.064 40.815 1.00 98.19 185 ASP A N 1
ATOM 1461 C CA . ASP A 1 185 ? -23.271 0.687 41.523 1.00 98.19 185 ASP A CA 1
ATOM 1462 C C . ASP A 1 185 ? -24.405 -0.232 41.996 1.00 98.19 185 ASP A C 1
ATOM 1464 O O . ASP A 1 185 ? -24.810 -0.190 43.161 1.00 98.19 185 ASP A O 1
ATOM 1468 N N . VAL A 1 186 ? -24.870 -1.128 41.122 1.00 98.25 186 VAL A N 1
ATOM 1469 C CA . VAL A 1 186 ? -25.891 -2.134 41.446 1.00 98.25 186 VAL A CA 1
ATOM 1470 C C . VAL A 1 186 ? -25.400 -3.077 42.546 1.00 98.25 186 VAL A C 1
ATOM 1472 O O . VAL A 1 186 ? -26.116 -3.309 43.520 1.00 98.25 186 VAL A O 1
ATOM 1475 N N . SER A 1 187 ? -24.164 -3.570 42.454 1.00 97.88 187 SER A N 1
ATOM 1476 C CA . SER A 1 187 ? -23.566 -4.425 43.489 1.00 97.88 187 SER A CA 1
ATOM 1477 C C . SER A 1 187 ? -23.491 -3.705 44.840 1.00 97.88 187 SER A C 1
ATOM 1479 O O . SER A 1 187 ? -23.867 -4.262 45.872 1.00 97.88 187 SER A O 1
ATOM 1481 N N . SER A 1 188 ? -23.085 -2.432 44.845 1.00 97.88 188 SER A N 1
ATOM 1482 C CA . SER A 1 188 ? -23.064 -1.583 46.041 1.00 97.88 188 SER A CA 1
ATOM 1483 C C . SER A 1 188 ? -24.457 -1.436 46.663 1.00 97.88 188 SER A C 1
ATOM 1485 O O . SER A 1 188 ? -24.609 -1.591 47.880 1.00 97.88 188 SER A O 1
ATOM 1487 N N . LEU A 1 189 ? -25.491 -1.210 45.846 1.00 98.06 189 LEU A N 1
ATOM 1488 C CA . LEU A 1 189 ? -26.884 -1.147 46.297 1.00 98.06 189 LEU A CA 1
ATOM 1489 C C . LEU A 1 189 ? -27.352 -2.470 46.910 1.00 98.06 189 LEU A C 1
ATOM 1491 O O . LEU A 1 189 ? -27.927 -2.442 47.998 1.00 98.06 189 LEU A O 1
ATOM 1495 N N . PHE A 1 190 ? -27.047 -3.614 46.291 1.00 97.88 190 PHE A N 1
ATOM 1496 C CA . PHE A 1 190 ? -27.377 -4.928 46.849 1.00 97.88 190 PHE A CA 1
ATOM 1497 C C . PHE A 1 190 ? -26.786 -5.123 48.249 1.00 97.88 190 PHE A C 1
ATOM 1499 O O . PHE A 1 190 ? -27.515 -5.505 49.163 1.00 97.88 190 PHE A O 1
ATOM 1506 N N . THR A 1 191 ? -25.517 -4.758 48.477 1.00 97.56 191 THR A N 1
ATOM 1507 C CA . THR A 1 191 ? -24.928 -4.863 49.828 1.00 97.56 191 THR A CA 1
ATOM 1508 C C . THR A 1 191 ? -25.614 -3.959 50.856 1.00 97.56 191 THR A C 1
ATOM 1510 O O . THR A 1 191 ? -25.664 -4.290 52.042 1.00 97.56 191 THR A O 1
ATOM 1513 N N . LYS A 1 192 ? -26.119 -2.788 50.439 1.00 97.75 192 LYS A N 1
ATOM 1514 C CA . LYS A 1 192 ? -26.853 -1.868 51.321 1.00 97.75 192 LYS A CA 1
ATOM 1515 C C . LYS A 1 192 ? -28.224 -2.432 51.678 1.00 97.75 192 LYS A C 1
ATOM 1517 O O . LYS A 1 192 ? -28.601 -2.355 52.844 1.00 97.75 192 LYS A O 1
ATOM 1522 N N . ILE A 1 193 ? -28.932 -3.003 50.703 1.00 97.44 193 ILE A N 1
ATOM 1523 C CA . ILE A 1 193 ? -30.235 -3.649 50.906 1.00 97.44 193 ILE A CA 1
ATOM 1524 C C . ILE A 1 193 ? -30.079 -4.835 51.854 1.00 97.44 193 ILE A C 1
ATOM 1526 O O . ILE A 1 193 ? -30.735 -4.862 52.887 1.00 97.44 193 ILE A O 1
ATOM 1530 N N . GLU A 1 194 ? -29.125 -5.731 51.595 1.00 96.94 194 GLU A N 1
ATOM 1531 C CA . GLU A 1 194 ? -28.894 -6.908 52.437 1.00 96.94 194 GLU A CA 1
ATOM 153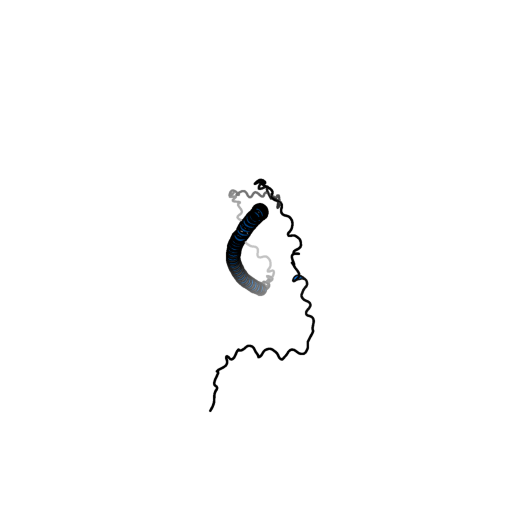2 C C . GLU A 1 194 ? -28.586 -6.527 53.897 1.00 96.94 194 GLU A C 1
ATOM 1534 O O . GLU A 1 194 ? -29.087 -7.141 54.841 1.00 96.94 194 GLU A O 1
ATOM 1539 N N . ARG A 1 195 ? -27.782 -5.476 54.109 1.00 96.31 195 ARG A N 1
ATOM 1540 C CA . ARG A 1 195 ? -27.526 -4.940 55.455 1.00 96.31 195 ARG A CA 1
ATOM 1541 C C . ARG A 1 195 ? -28.788 -4.375 56.104 1.00 96.31 195 ARG A C 1
ATOM 1543 O O . ARG A 1 195 ? -28.992 -4.598 57.295 1.00 96.31 195 ARG A O 1
ATOM 1550 N N . LYS A 1 196 ? -29.620 -3.654 55.351 1.00 97.12 196 LYS A N 1
ATOM 1551 C CA . LYS A 1 196 ? -30.880 -3.094 55.857 1.00 97.12 196 LYS A CA 1
ATOM 1552 C C . LYS A 1 196 ? -31.860 -4.202 56.250 1.00 97.12 196 LYS A C 1
ATOM 1554 O O . LYS A 1 196 ? -32.428 -4.130 57.334 1.00 97.12 196 LYS A O 1
ATOM 1559 N N . ASP A 1 197 ? -31.993 -5.234 55.423 1.00 95.75 197 ASP A N 1
ATOM 1560 C CA . ASP A 1 197 ? -32.893 -6.368 55.657 1.00 95.75 197 ASP A CA 1
ATOM 1561 C C . ASP A 1 197 ? -32.512 -7.134 56.931 1.00 95.75 197 ASP A C 1
ATOM 1563 O O . ASP A 1 197 ? -33.376 -7.487 57.733 1.00 95.75 197 ASP A O 1
ATOM 1567 N N . LYS A 1 198 ? -31.208 -7.319 57.189 1.00 94.81 198 LYS A N 1
ATOM 1568 C CA . LYS A 1 198 ? -30.712 -7.914 58.445 1.00 94.81 198 LYS A CA 1
ATOM 1569 C C . LYS A 1 198 ? -31.134 -7.106 59.678 1.00 94.81 198 LYS A C 1
ATOM 1571 O O . LYS A 1 198 ? -31.547 -7.692 60.676 1.00 94.81 198 LYS A O 1
ATOM 1576 N N . ILE A 1 199 ? -31.051 -5.777 59.609 1.00 94.81 199 ILE A N 1
ATOM 1577 C CA . ILE A 1 199 ? -31.445 -4.884 60.712 1.00 94.81 199 ILE A CA 1
ATOM 1578 C C . ILE A 1 199 ? -32.968 -4.886 60.899 1.00 94.81 199 ILE A C 1
ATOM 1580 O O . ILE A 1 199 ? -33.448 -4.983 62.026 1.00 94.81 199 ILE A O 1
ATOM 1584 N N . GLU A 1 200 ? -33.741 -4.811 59.813 1.00 94.12 200 GLU A N 1
ATOM 1585 C CA . GLU A 1 200 ? -35.206 -4.827 59.873 1.00 94.12 200 GLU A CA 1
ATOM 1586 C C . GLU A 1 200 ? -35.734 -6.135 60.470 1.00 94.12 200 GLU A C 1
ATOM 1588 O O . GLU A 1 200 ? -36.590 -6.103 61.357 1.00 94.12 200 GLU A O 1
ATOM 1593 N N . ASN A 1 201 ? -35.192 -7.278 60.043 1.00 91.06 201 ASN A N 1
ATOM 1594 C CA . ASN A 1 201 ? -35.564 -8.576 60.597 1.00 91.06 201 ASN A CA 1
ATOM 1595 C C . ASN A 1 201 ? -35.255 -8.655 62.096 1.00 91.06 201 ASN A C 1
ATOM 1597 O O . ASN A 1 201 ? -36.094 -9.128 62.860 1.00 91.06 201 ASN A O 1
ATOM 1601 N N . GLY A 1 202 ? -34.103 -8.132 62.531 1.00 89.44 202 GLY A N 1
ATOM 1602 C CA . GLY A 1 202 ? -33.785 -8.004 63.955 1.00 89.44 202 GLY A CA 1
ATOM 1603 C C . GLY A 1 202 ? -34.824 -7.172 64.717 1.00 89.44 202 GLY A C 1
ATOM 1604 O O . GLY A 1 202 ? -35.309 -7.592 65.765 1.00 89.44 202 GLY A O 1
ATOM 1605 N N . ASN A 1 203 ? -35.239 -6.031 64.164 1.00 89.12 203 ASN A N 1
ATOM 1606 C CA . ASN A 1 203 ? -36.228 -5.150 64.792 1.00 89.12 203 ASN A CA 1
ATOM 1607 C C . ASN A 1 203 ? -37.635 -5.774 64.872 1.00 89.12 203 ASN A C 1
ATOM 1609 O O . ASN A 1 203 ? -38.338 -5.594 65.870 1.00 89.12 203 ASN A O 1
ATOM 1613 N N . ARG A 1 204 ? -38.063 -6.515 63.843 1.00 87.75 204 ARG A N 1
ATOM 1614 C CA . ARG A 1 204 ? -39.363 -7.212 63.827 1.00 87.75 204 ARG A CA 1
ATOM 1615 C C . ARG A 1 204 ? -39.450 -8.284 64.912 1.00 87.75 204 ARG A C 1
ATOM 1617 O O . ARG A 1 204 ? -40.472 -8.386 65.582 1.00 87.75 204 ARG A O 1
ATOM 1624 N N . VAL A 1 205 ? -38.374 -9.039 65.128 1.00 84.94 205 VAL A N 1
ATOM 1625 C CA . VAL A 1 205 ? -38.316 -10.038 66.207 1.00 84.94 205 VAL A CA 1
ATOM 1626 C C . VAL A 1 205 ? -38.465 -9.360 67.572 1.00 84.94 205 VAL A C 1
ATOM 1628 O O . VAL A 1 205 ? -39.309 -9.772 68.366 1.00 84.94 205 VAL A O 1
ATOM 1631 N N . SER A 1 206 ? -37.736 -8.266 67.809 1.00 78.56 206 SER A N 1
ATOM 1632 C CA . SER A 1 206 ? -37.773 -7.520 69.077 1.00 78.56 206 SER A CA 1
ATOM 1633 C C . SER A 1 206 ? -39.125 -6.872 69.389 1.00 78.56 206 SER A C 1
ATOM 1635 O O . SER A 1 206 ? -39.481 -6.732 70.552 1.00 78.56 206 SER A O 1
ATOM 1637 N N . THR A 1 207 ? -39.891 -6.470 68.373 1.00 75.81 207 THR A N 1
ATOM 1638 C CA . THR A 1 207 ? -41.215 -5.845 68.562 1.00 75.81 207 THR A CA 1
ATOM 1639 C C . THR A 1 207 ? -42.336 -6.855 68.799 1.00 75.81 207 THR A C 1
ATOM 1641 O O . THR A 1 207 ? -43.344 -6.488 69.385 1.00 75.81 207 THR A O 1
ATOM 1644 N N . SER A 1 208 ? -42.162 -8.118 68.396 1.00 70.12 208 SER A N 1
ATOM 1645 C CA . SER A 1 208 ? -43.127 -9.197 68.676 1.00 70.12 208 SER A CA 1
ATOM 1646 C C . SER A 1 208 ? -42.983 -9.836 70.064 1.00 70.12 208 SER A C 1
ATOM 1648 O O . SER A 1 208 ? -43.836 -10.622 70.464 1.00 70.12 208 SER A O 1
ATOM 1650 N N . ALA A 1 209 ? -41.890 -9.538 70.774 1.00 60.47 209 ALA A N 1
ATOM 1651 C CA . ALA A 1 209 ? -41.557 -10.129 72.070 1.00 60.47 209 ALA A CA 1
ATOM 1652 C C . ALA A 1 209 ? -42.006 -9.285 73.285 1.00 60.47 209 ALA A C 1
ATOM 1654 O O . ALA A 1 209 ? -41.773 -9.705 74.417 1.00 60.47 209 ALA A O 1
ATOM 1655 N N . ASN A 1 210 ? -42.637 -8.128 73.051 1.00 51.72 210 ASN A N 1
ATOM 1656 C CA . ASN A 1 210 ? -43.254 -7.257 74.061 1.00 51.72 210 ASN A CA 1
ATOM 1657 C C . ASN A 1 210 ? -44.775 -7.264 73.904 1.00 51.72 210 ASN A C 1
ATOM 1659 O O . ASN A 1 210 ? -45.460 -7.162 74.943 1.00 51.72 210 ASN A O 1
#

Sequence (210 aa):
MGPKDLCLMNDPLSSILTGFKGMRKEKKIPLWLRSNVVDPALMDANSNNEALEKKGLTREMYKARKHQTGKHTLGERKHLSKISKGSKSFSHELGPKGGICLIHPRPHSFVDLKQFMELQGLHNSQLQLTAVLKLALVDLEERHRQANATIKEKEYLISNLIKSKRSLIERAFKLRAEPESAALDVSSLFTKIERKDKIENGNRVSTSAN

Secondary structure (DSSP, 8-state):
-----------TTSSSSS---S--------GGG------TT------------------------------------------------------------------THHHHHHHHHHHHHHHHHHHHHHHHHHHHHHHHHHHHHHHHHHHHHHHHH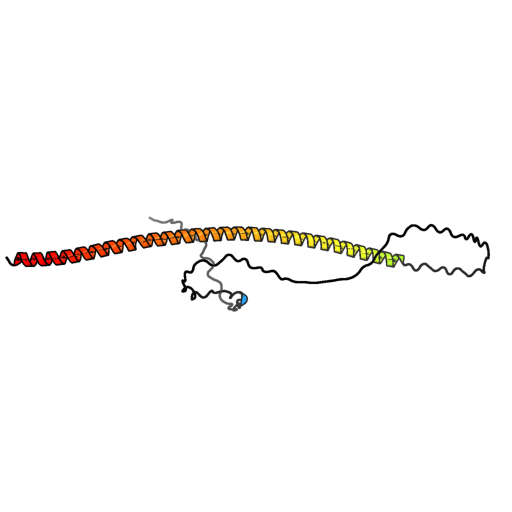HHHHHHHHHHHHHHHHHHHHHHHHHHHHHHHHHHHHHHHHHHHHHHHHHHH--

Foldseek 3Di:
DDDDDDPDDDDPPDPPPDDDDDDPPPPPDPCVVCPDPDDPPPPDDDDDDDDDDDDPDDDDDDDDDDDDDDDDDDDDDDDDDDDDDDDDDDDDDPDDCPPPPPPVPPPCVVVVVVVVVVVVVVVVVVVVVVVVVVVVVVVVVVVVVVVVVVVVVVVVVVVVVVVVVVVVVVVVVVVVVVVVVVVVVVVVVVVVVVVVVVVVVVVVVVVVVD

pLDDT: mean 73.38, std 22.3, range [37.16, 98.81]

Organism: NCBI:txid360622

Radius of gyration: 50.53 Å; chains: 1; bounding box: 132×62×147 Å